Protein AF-A0A842RRW6-F1 (afdb_monomer)

Foldseek 3Di:
DVVVVVVVVVQCVQCVPPPDDPPDDDQQFGPVLLVLLQCLLVLLQVLLLQCLQVVDACSLLVVLQVVLVVQLVVCCVPCCPPVVFWPDSVLSVLSSVLSNVLSNLLRVQLCCCVPVHPDDNLQSLLVSSLRSSVSSLVSVVVSLVPTGPNSCVQQPCVDCGHNNVVCVPSVVSSSVSSSNSSNVSVVVSVVVVVD

Mean predicted aligned error: 8.74 Å

Radius of gyration: 18.04 Å; Cα contacts (8 Å, |Δi|>4): 269; chains: 1; bounding box: 47×40×51 Å

Solvent-accessible surface area (backbone atoms only — not comparable to full-atom values): 9831 Å² total; per-residue (Å²): 126,75,78,67,57,62,60,50,52,63,52,44,75,44,35,81,85,63,90,62,68,94,91,71,86,70,84,86,51,33,47,72,50,52,45,67,27,62,48,23,23,58,55,15,18,55,41,41,28,51,30,69,72,66,73,50,86,53,48,18,23,56,67,20,45,62,53,18,58,53,42,32,57,51,42,41,48,47,36,46,64,72,64,53,43,36,71,52,73,67,39,32,56,49,54,23,49,48,37,32,51,29,15,39,39,31,36,51,39,38,52,46,41,61,75,74,44,93,63,54,68,52,55,33,31,12,49,18,10,28,51,21,46,52,48,42,52,51,47,50,53,51,41,32,70,73,28,31,75,56,18,62,72,58,38,20,71,86,42,65,43,17,54,45,25,34,35,83,62,37,47,62,50,20,43,52,33,3,30,49,15,3,36,50,21,40,53,56,60,51,64,66,70,78,112

pLDDT: mean 76.73, std 21.46, range [22.95, 98.25]

Nearest PDB structures (foldseek):
  8esz-assembly1_AM  TM=5.612E-01  e=7.461E+00  Drosophila melanogaster

Sequence (195 aa):
MILLNFSIFYWDFFAGSLTQPFGVLEPYFGLAMFYVYMISLFTSFISVYLVLKTEAFGIGLLLWVPYAVIGFFVEAYFELILNNSLINIWCVFGYSIFGILTGLSTDLSFRILDKKTNLRKSLVASLTGVFQSLVYFGLIIVALGFFYKNGWSAGSFTDPGTFLGNAYFGLPWMVIHALIGGFVAYSISHAHREN

Structure (mmCIF, N/CA/C/O backbone):
data_AF-A0A842RRW6-F1
#
_entry.id   AF-A0A842RRW6-F1
#
loop_
_atom_site.group_PDB
_atom_site.id
_atom_site.type_symbol
_atom_site.label_atom_id
_atom_site.label_alt_id
_atom_site.label_comp_id
_atom_site.label_asym_id
_atom_site.label_entity_id
_atom_site.label_seq_id
_atom_site.pdbx_PDB_ins_code
_atom_site.Cartn_x
_atom_site.Cartn_y
_atom_site.Cartn_z
_atom_site.occupancy
_atom_site.B_iso_or_equiv
_atom_site.auth_seq_id
_atom_site.auth_comp_id
_atom_site.auth_asym_id
_atom_site.auth_atom_id
_atom_site.pdbx_PDB_model_num
ATOM 1 N N . MET A 1 1 ? -22.557 25.535 -9.190 1.00 24.58 1 MET A N 1
ATOM 2 C CA . MET A 1 1 ? -21.667 25.460 -10.374 1.00 24.58 1 MET A CA 1
ATOM 3 C C . MET A 1 1 ? -20.224 25.929 -10.137 1.00 24.58 1 MET A C 1
ATOM 5 O O . MET A 1 1 ? -19.431 25.809 -11.053 1.00 24.58 1 MET A O 1
ATOM 9 N N . ILE A 1 2 ? -19.829 26.389 -8.940 1.00 22.95 2 ILE A N 1
ATOM 10 C CA . ILE A 1 2 ? -18.441 26.836 -8.671 1.00 22.95 2 ILE A CA 1
ATOM 11 C C . ILE A 1 2 ? -17.529 25.691 -8.172 1.00 22.95 2 ILE A C 1
ATOM 13 O O . ILE A 1 2 ? -16.328 25.710 -8.406 1.00 22.95 2 ILE A O 1
ATOM 17 N N . LEU A 1 3 ? -18.099 24.633 -7.583 1.00 24.58 3 LEU A N 1
ATOM 18 C CA . LEU A 1 3 ? -17.356 23.475 -7.055 1.00 24.58 3 LEU A CA 1
ATOM 19 C C . LEU A 1 3 ? -16.944 22.425 -8.104 1.00 24.58 3 LEU A C 1
ATOM 21 O O . LEU A 1 3 ? -16.123 21.571 -7.803 1.00 24.58 3 LEU A O 1
ATOM 25 N N . LEU A 1 4 ? -17.486 22.489 -9.325 1.00 24.45 4 LEU A N 1
ATOM 26 C CA . LEU A 1 4 ? -17.183 21.529 -10.398 1.00 24.45 4 LEU A CA 1
ATOM 27 C C . LEU A 1 4 ? -15.989 21.955 -11.269 1.00 24.45 4 LEU A C 1
ATOM 29 O O . LEU A 1 4 ? -15.422 21.120 -11.956 1.00 24.45 4 LEU A O 1
ATOM 33 N N . ASN A 1 5 ? -15.579 23.228 -11.207 1.00 23.27 5 ASN A N 1
ATOM 34 C CA . ASN A 1 5 ? -14.431 23.734 -11.966 1.00 23.27 5 ASN A CA 1
ATOM 35 C C . ASN A 1 5 ? -13.089 23.532 -11.243 1.00 23.27 5 ASN A C 1
ATOM 37 O O . ASN A 1 5 ? -12.059 23.456 -11.900 1.00 23.27 5 ASN A O 1
ATOM 41 N N . PHE A 1 6 ? -13.066 23.405 -9.912 1.00 25.03 6 PHE A N 1
ATOM 42 C CA . PHE A 1 6 ? -11.803 23.265 -9.169 1.00 25.03 6 PHE A CA 1
ATOM 43 C C . PHE A 1 6 ? -11.191 21.860 -9.276 1.00 25.03 6 PHE A C 1
ATOM 45 O O . PHE A 1 6 ? -9.974 21.704 -9.241 1.00 25.03 6 PHE A O 1
ATOM 52 N N . SER A 1 7 ? -12.029 20.839 -9.454 1.00 26.86 7 SER A N 1
ATOM 53 C CA . SER A 1 7 ? -11.600 19.463 -9.705 1.00 26.86 7 SER A CA 1
ATOM 54 C C . SER A 1 7 ? -11.045 19.280 -11.118 1.00 26.86 7 SER A C 1
ATOM 56 O O . SER A 1 7 ? -10.138 18.478 -11.295 1.00 26.86 7 SER A O 1
ATOM 58 N N . ILE A 1 8 ? -11.520 20.044 -12.106 1.00 29.00 8 ILE A N 1
ATOM 59 C CA . ILE A 1 8 ? -11.080 19.921 -13.505 1.00 29.00 8 ILE A CA 1
ATOM 60 C C . ILE A 1 8 ? -9.658 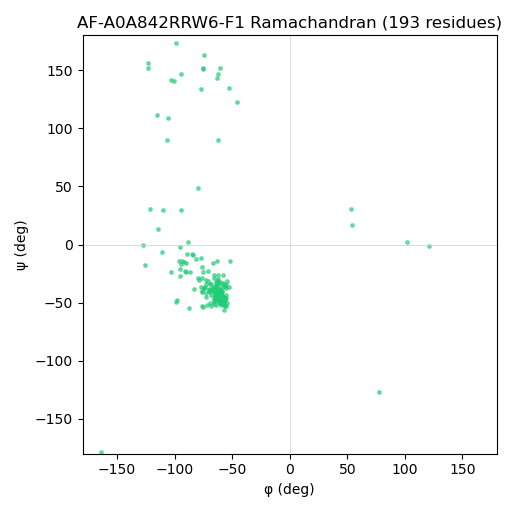20.480 -13.683 1.00 29.00 8 ILE A C 1
ATOM 62 O O . ILE A 1 8 ? -8.822 19.795 -14.255 1.00 29.00 8 ILE A O 1
ATOM 66 N N . PHE A 1 9 ? -9.312 21.616 -13.060 1.00 31.11 9 PHE A N 1
ATOM 67 C CA . PHE A 1 9 ? -7.939 22.149 -13.114 1.00 31.11 9 PHE A CA 1
ATOM 68 C C . PHE A 1 9 ? -6.892 21.273 -12.411 1.00 31.11 9 PHE A C 1
ATOM 70 O O . PHE A 1 9 ? -5.730 21.287 -12.801 1.00 31.11 9 PHE A O 1
ATOM 77 N N . TYR A 1 10 ? -7.277 20.514 -11.381 1.00 36.94 10 TYR A N 1
ATOM 78 C CA . TYR A 1 10 ? -6.354 19.652 -10.636 1.00 36.94 10 TYR A CA 1
ATOM 79 C C . TYR A 1 10 ? -5.883 18.460 -11.467 1.00 36.94 10 TYR A C 1
ATOM 81 O O . TYR A 1 10 ? -4.706 18.119 -11.449 1.00 36.94 10 TYR A O 1
ATOM 89 N N . TRP A 1 11 ? -6.800 17.854 -12.223 1.00 33.78 11 TRP A N 1
ATOM 90 C CA . TRP A 1 11 ? -6.455 16.809 -13.176 1.00 33.78 11 TRP A CA 1
ATOM 91 C C . TRP A 1 11 ? -5.827 17.423 -14.434 1.00 33.78 11 TRP A C 1
ATOM 93 O O . TRP A 1 11 ? -4.792 16.922 -14.850 1.00 33.78 11 TRP A O 1
ATOM 103 N N . ASP A 1 12 ? -6.325 18.558 -14.946 1.00 30.30 12 ASP A N 1
ATOM 104 C CA . ASP A 1 12 ? -5.782 19.242 -16.137 1.00 30.30 12 ASP A CA 1
ATOM 105 C C . ASP A 1 12 ? -4.352 19.781 -15.965 1.00 30.30 12 ASP A C 1
ATOM 107 O O . ASP A 1 12 ? -3.569 19.729 -16.913 1.00 30.30 12 ASP A O 1
ATOM 111 N N . PHE A 1 13 ? -3.959 20.239 -14.769 1.00 37.91 13 PHE A N 1
ATOM 112 C CA . PHE A 1 13 ? -2.583 20.681 -14.493 1.00 37.91 13 PHE A 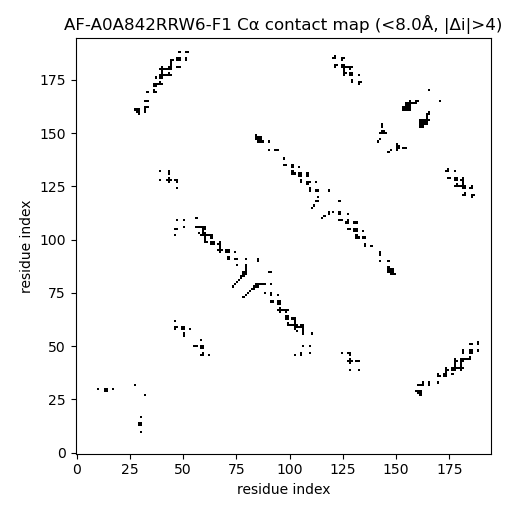CA 1
ATOM 113 C C . PHE A 1 13 ? -1.566 19.539 -14.660 1.00 37.91 13 PHE A C 1
ATOM 115 O O . PHE A 1 13 ? -0.443 19.773 -15.099 1.00 37.91 13 PHE A O 1
ATOM 122 N N . PHE A 1 14 ? -1.974 18.296 -14.374 1.00 38.75 14 PHE A N 1
ATOM 123 C CA . PHE A 1 14 ? -1.171 17.092 -14.615 1.00 38.75 14 PHE A CA 1
ATOM 124 C C . PHE A 1 14 ? -1.519 16.389 -15.948 1.00 38.75 14 PHE A C 1
ATOM 126 O O . PHE A 1 14 ? -0.746 15.542 -16.399 1.00 38.75 14 PHE A O 1
ATOM 133 N N . ALA A 1 15 ? -2.647 16.730 -16.592 1.00 37.44 15 ALA A N 1
ATOM 134 C CA . ALA A 1 15 ? -3.146 16.128 -17.837 1.00 37.44 15 ALA A CA 1
ATOM 135 C C . ALA A 1 15 ? -2.637 16.782 -19.120 1.00 37.44 15 ALA A C 1
ATOM 137 O O . ALA A 1 15 ? -3.043 16.343 -20.196 1.00 37.44 15 ALA A O 1
ATOM 138 N N . GLY A 1 16 ? -1.767 17.795 -19.037 1.00 35.84 16 GLY A N 1
ATOM 139 C CA . GLY A 1 16 ? -1.328 18.599 -20.186 1.00 35.84 16 GLY A CA 1
ATOM 140 C C . GLY A 1 16 ? -0.799 17.817 -21.403 1.00 35.84 16 GLY A C 1
ATOM 141 O O . GLY A 1 16 ? -0.710 18.393 -22.483 1.00 35.84 16 GLY A O 1
ATOM 142 N N . SER A 1 17 ? -0.502 16.517 -21.269 1.00 40.31 17 SER A N 1
ATOM 143 C CA . SER A 1 17 ? -0.145 15.608 -22.371 1.00 40.31 17 SER A CA 1
ATOM 144 C C . SER A 1 17 ? -0.960 14.298 -22.466 1.00 40.31 17 SER A C 1
ATOM 146 O O . SER A 1 17 ? -0.706 13.512 -23.376 1.00 40.31 17 SER A O 1
ATOM 148 N N . LEU A 1 18 ? -1.929 14.025 -21.576 1.00 41.09 18 LEU A N 1
ATOM 149 C CA . LEU A 1 18 ? -2.495 12.672 -21.370 1.00 41.09 18 LEU A CA 1
ATOM 150 C C . LEU A 1 18 ? -3.976 12.481 -21.749 1.00 41.09 18 LEU A C 1
ATOM 152 O O . LEU A 1 18 ? -4.548 11.429 -21.472 1.00 41.09 18 LEU A O 1
ATOM 156 N N . THR A 1 19 ? -4.596 13.412 -22.474 1.00 39.34 19 THR A N 1
ATOM 157 C CA . THR A 1 19 ? -5.840 13.134 -23.223 1.00 39.34 19 THR A CA 1
ATOM 158 C C . THR A 1 19 ? -5.550 12.408 -24.545 1.00 39.34 19 THR A C 1
ATOM 160 O O . THR A 1 19 ? -6.036 12.796 -25.607 1.00 39.34 19 THR A O 1
ATOM 163 N N . GLN A 1 20 ? -4.748 11.341 -24.503 1.00 37.66 20 GLN A N 1
ATOM 164 C CA . GLN A 1 20 ? -4.557 10.448 -25.648 1.00 37.66 20 GLN A CA 1
ATOM 165 C C . GLN A 1 20 ? -5.516 9.245 -25.581 1.00 37.66 20 GLN A C 1
ATOM 167 O O . GL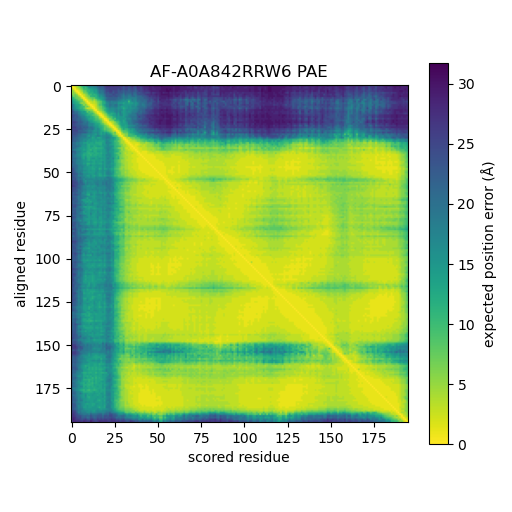N A 1 20 ? -5.876 8.794 -24.492 1.00 37.66 20 GLN A O 1
ATOM 172 N N . PRO A 1 21 ? -5.980 8.740 -26.740 1.00 30.91 21 PRO A N 1
ATOM 173 C CA . PRO A 1 21 ? -6.908 7.615 -26.809 1.00 30.91 21 PRO A CA 1
ATOM 174 C C . PRO A 1 21 ? -6.316 6.341 -26.188 1.00 30.91 21 PRO A C 1
ATOM 176 O O . PRO A 1 21 ? -5.105 6.122 -26.207 1.00 30.91 21 PRO A O 1
ATOM 179 N N . PHE A 1 22 ? -7.191 5.471 -25.669 1.00 28.94 22 PHE A N 1
ATOM 180 C CA . PHE A 1 22 ? -6.834 4.125 -25.210 1.00 28.94 22 PHE A CA 1
ATOM 181 C C . PHE A 1 22 ? -5.934 3.415 -26.241 1.00 28.94 22 PHE A C 1
ATOM 183 O O . PHE A 1 22 ? -6.346 3.239 -27.387 1.00 28.94 22 PHE A O 1
ATOM 190 N N . GLY A 1 23 ? -4.735 2.981 -25.831 1.00 32.03 23 GLY A N 1
ATOM 191 C CA . GLY A 1 23 ? -3.826 2.179 -26.668 1.00 32.03 23 GLY A CA 1
ATOM 192 C C . GLY A 1 23 ? -2.436 2.769 -26.929 1.00 32.03 23 GLY A C 1
ATOM 193 O O . GLY A 1 23 ? -1.631 2.100 -27.572 1.00 32.03 23 GLY A O 1
ATOM 194 N N . VAL A 1 24 ? -2.122 3.965 -26.419 1.00 33.81 24 VAL A N 1
ATOM 195 C CA . VAL A 1 24 ? -0.774 4.557 -26.494 1.00 33.81 24 VAL A CA 1
ATOM 196 C C . VAL A 1 24 ? -0.202 4.698 -25.079 1.00 33.81 24 VAL A C 1
ATOM 198 O O . VAL A 1 24 ? -0.711 5.477 -24.279 1.00 33.81 24 VAL A O 1
ATOM 201 N N . LEU A 1 25 ? 0.835 3.918 -24.757 1.00 41.19 25 LEU A N 1
ATOM 202 C CA . LEU A 1 25 ? 1.617 4.035 -23.519 1.00 41.19 25 LEU A CA 1
ATOM 203 C C . LEU A 1 25 ? 2.978 4.653 -23.866 1.00 41.19 25 LEU A C 1
ATOM 205 O O . LEU A 1 25 ? 3.920 3.949 -24.217 1.00 41.19 25 LEU A O 1
ATOM 209 N N . GLU A 1 26 ? 3.056 5.982 -23.821 1.00 41.25 26 GLU A N 1
ATOM 210 C CA . GLU A 1 26 ? 4.333 6.707 -23.772 1.00 41.25 26 GLU A CA 1
ATOM 211 C C . GLU A 1 26 ? 4.969 6.586 -22.368 1.00 41.25 26 GLU A C 1
ATOM 213 O O . GLU A 1 26 ? 4.280 6.166 -21.431 1.00 41.25 26 GLU A O 1
ATOM 218 N N . PRO A 1 27 ? 6.278 6.876 -22.193 1.00 44.03 27 PRO A N 1
ATOM 219 C CA . PRO A 1 27 ? 6.967 6.656 -20.920 1.00 44.03 27 PRO A CA 1
ATOM 220 C C . PRO A 1 27 ? 6.224 7.313 -19.748 1.00 44.03 27 PRO A C 1
ATOM 222 O O . PRO A 1 27 ? 5.755 8.444 -19.849 1.00 44.03 27 PRO A O 1
ATOM 225 N N . TYR A 1 28 ? 6.082 6.567 -18.649 1.00 48.00 28 TYR A N 1
ATOM 226 C CA . TYR A 1 28 ? 5.229 6.916 -17.515 1.00 48.00 28 TYR A CA 1
ATOM 227 C C . TYR A 1 28 ? 5.664 8.220 -16.818 1.00 48.00 28 TYR A C 1
ATOM 229 O O . TYR A 1 28 ? 6.434 8.201 -15.858 1.00 48.00 28 TYR A O 1
ATOM 237 N N . PHE A 1 29 ? 5.127 9.352 -17.267 1.00 44.97 29 PHE A N 1
ATOM 238 C CA . PHE A 1 29 ? 5.310 10.669 -16.659 1.00 44.97 29 PHE A CA 1
ATOM 239 C C . PHE A 1 29 ? 3.945 11.290 -16.307 1.00 44.97 29 PHE A C 1
ATOM 241 O O . PHE A 1 29 ? 2.928 11.001 -16.938 1.00 44.97 29 PHE A O 1
ATOM 248 N N . GLY A 1 30 ? 3.893 12.150 -15.288 1.00 48.81 30 GLY A N 1
ATOM 249 C CA . GLY A 1 30 ? 2.712 12.962 -14.964 1.00 48.81 30 GLY A CA 1
ATOM 250 C C . GLY A 1 30 ? 1.582 12.207 -14.243 1.00 48.81 30 GLY A C 1
ATOM 251 O O . GLY A 1 30 ? 1.799 11.603 -13.191 1.00 48.81 30 GLY A O 1
ATOM 252 N N . LEU A 1 31 ? 0.351 12.269 -14.778 1.00 45.47 31 LEU A N 1
ATOM 253 C CA . LEU A 1 31 ? -0.888 11.793 -14.122 1.00 45.47 31 LEU A CA 1
ATOM 254 C C . LEU A 1 31 ? -0.847 10.351 -13.609 1.00 45.47 31 LEU A C 1
ATOM 256 O O . LEU A 1 31 ? -1.430 10.064 -12.562 1.00 45.47 31 LEU A O 1
ATOM 260 N N . ALA A 1 32 ? -0.187 9.442 -14.329 1.00 51.12 32 ALA A N 1
ATOM 261 C CA . ALA A 1 32 ? -0.121 8.034 -13.938 1.00 51.12 32 ALA A CA 1
ATOM 262 C C . ALA A 1 32 ? 0.619 7.852 -12.601 1.00 51.12 32 ALA A C 1
ATOM 264 O O . ALA A 1 32 ? 0.199 7.063 -11.758 1.00 51.12 32 ALA A O 1
ATOM 265 N N . MET A 1 33 ? 1.669 8.647 -12.367 1.00 56.03 33 MET A N 1
ATOM 266 C CA . MET A 1 33 ? 2.413 8.649 -11.104 1.00 56.03 33 MET A CA 1
ATOM 267 C C . MET A 1 33 ? 1.611 9.312 -9.988 1.00 56.03 33 MET A C 1
ATOM 269 O O . MET A 1 33 ? 1.655 8.875 -8.840 1.00 56.03 33 MET A O 1
ATOM 273 N N . PHE A 1 34 ? 0.822 10.332 -10.329 1.00 61.16 34 PHE A N 1
ATOM 274 C CA . PHE A 1 34 ? -0.049 11.012 -9.379 1.00 61.16 34 PHE A CA 1
ATOM 275 C C . PHE A 1 34 ? -1.210 10.119 -8.890 1.00 61.16 34 PHE A C 1
ATOM 277 O O . PHE A 1 34 ? -1.582 10.154 -7.714 1.00 61.16 34 PHE A O 1
ATOM 284 N N . TYR A 1 35 ? -1.734 9.245 -9.755 1.00 64.69 35 TYR A N 1
ATOM 285 C CA . TYR A 1 35 ? -2.788 8.280 -9.416 1.00 64.69 35 TYR A CA 1
ATOM 286 C C . TYR A 1 35 ? -2.413 7.363 -8.241 1.00 64.69 35 TYR A C 1
ATOM 288 O O . TYR A 1 35 ? -3.255 7.079 -7.387 1.00 64.69 35 TYR A O 1
ATOM 296 N N . VAL A 1 36 ? -1.138 6.974 -8.140 1.00 64.75 36 VAL A N 1
ATOM 297 C CA . VAL A 1 36 ? -0.610 6.144 -7.042 1.00 64.75 36 VAL A CA 1
ATOM 298 C C . VAL A 1 36 ? -0.824 6.799 -5.672 1.00 64.75 36 VAL A C 1
ATOM 300 O O . VAL A 1 36 ? -1.107 6.115 -4.690 1.00 64.75 36 VAL A O 1
ATOM 303 N N . TYR A 1 37 ? -0.767 8.129 -5.602 1.00 70.44 37 TYR A N 1
ATOM 304 C CA . TYR A 1 37 ? -1.031 8.875 -4.373 1.00 70.44 37 TYR A CA 1
ATOM 305 C C . TYR A 1 37 ? -2.532 8.968 -4.068 1.00 70.44 37 TYR A C 1
ATOM 307 O O . TYR A 1 37 ? -2.941 8.881 -2.908 1.00 70.44 37 TYR A O 1
ATOM 315 N N . MET A 1 38 ? -3.370 9.096 -5.099 1.00 72.06 38 MET A N 1
ATOM 316 C CA . MET A 1 38 ? -4.820 9.291 -4.959 1.00 72.06 38 MET A CA 1
ATOM 317 C C . MET A 1 38 ? -5.590 8.001 -4.662 1.00 72.06 38 MET A C 1
ATOM 319 O O . MET A 1 38 ? -6.620 8.041 -3.985 1.00 72.06 38 MET A O 1
ATOM 323 N N . ILE A 1 39 ? -5.094 6.843 -5.110 1.00 79.75 39 ILE A N 1
ATOM 324 C CA . ILE A 1 39 ? -5.757 5.552 -4.865 1.00 79.75 39 ILE A CA 1
ATOM 325 C C . ILE A 1 39 ? -5.750 5.154 -3.376 1.00 79.75 39 ILE A C 1
ATOM 327 O O . ILE A 1 39 ? -6.548 4.317 -2.954 1.00 79.75 39 ILE A O 1
ATOM 331 N N . SER A 1 40 ? -4.901 5.797 -2.565 1.00 84.31 40 SER A N 1
ATOM 332 C CA . SER A 1 40 ? -4.755 5.556 -1.123 1.00 84.31 40 SER A CA 1
ATOM 333 C C . SER A 1 40 ? -6.056 5.670 -0.328 1.00 84.31 40 SER A C 1
ATOM 335 O O . SER A 1 40 ? -6.232 4.932 0.641 1.00 84.31 40 SER A O 1
ATOM 337 N N . LEU A 1 41 ? -6.998 6.526 -0.747 1.00 88.56 41 LEU A N 1
ATOM 338 C CA . LEU A 1 41 ? -8.325 6.601 -0.128 1.00 88.56 41 LEU A CA 1
ATOM 339 C C . LEU A 1 41 ? -9.057 5.264 -0.245 1.00 88.56 41 LEU A C 1
ATOM 341 O O . LEU A 1 41 ? -9.556 4.740 0.750 1.00 88.56 41 LEU A O 1
ATOM 345 N N . PHE A 1 42 ? -9.107 4.710 -1.456 1.00 87.56 42 PHE A N 1
ATOM 346 C CA . PHE A 1 42 ? -9.852 3.491 -1.753 1.00 87.56 42 PHE A CA 1
ATOM 347 C C . PHE A 1 42 ? -9.171 2.260 -1.167 1.00 87.56 42 PHE A C 1
ATOM 349 O O . PHE A 1 42 ? -9.836 1.432 -0.543 1.00 87.56 42 PHE A O 1
ATOM 356 N N . THR A 1 43 ? -7.850 2.148 -1.321 1.00 86.94 43 THR A N 1
ATOM 357 C CA . THR A 1 43 ? -7.101 0.999 -0.796 1.00 86.94 43 THR A CA 1
ATOM 358 C C . THR A 1 43 ? -7.149 0.957 0.727 1.00 86.94 43 THR A C 1
ATOM 360 O O . THR A 1 43 ? -7.423 -0.109 1.285 1.00 86.94 43 THR A O 1
ATOM 363 N N . SER A 1 44 ? -6.988 2.104 1.396 1.00 92.75 44 SER A N 1
ATOM 364 C CA . SER A 1 44 ? -7.119 2.206 2.854 1.00 92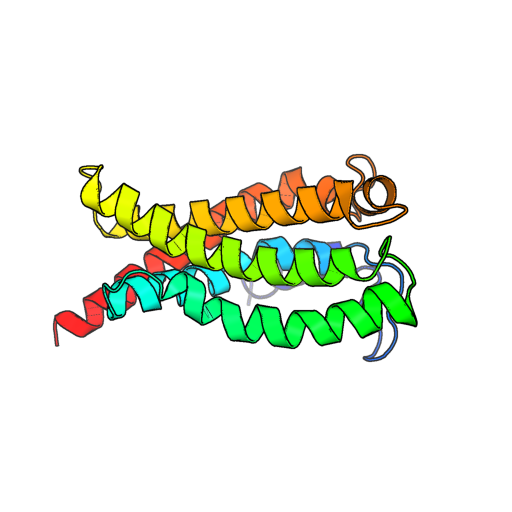.75 44 SER A CA 1
ATOM 365 C C . SER A 1 44 ? -8.546 1.911 3.302 1.00 92.75 44 SER A C 1
ATOM 367 O O . SER A 1 44 ? -8.738 1.137 4.235 1.00 92.75 44 SER A O 1
ATOM 369 N N . PHE A 1 45 ? -9.555 2.470 2.624 1.00 95.00 45 PHE A N 1
ATOM 370 C CA . PHE A 1 45 ? -10.957 2.207 2.945 1.00 95.00 45 PHE A CA 1
ATOM 371 C C . PHE A 1 45 ? -11.284 0.712 2.891 1.00 95.00 45 PHE A C 1
ATOM 373 O O . PHE A 1 45 ? -11.729 0.158 3.892 1.00 95.00 45 PHE A O 1
ATOM 380 N N . ILE A 1 46 ? -11.034 0.044 1.760 1.00 94.00 46 ILE A N 1
ATOM 381 C CA . ILE A 1 46 ? -11.407 -1.366 1.567 1.00 94.00 46 ILE A CA 1
ATOM 382 C C . ILE A 1 46 ? -10.645 -2.263 2.547 1.00 94.00 46 ILE A C 1
ATOM 384 O O . ILE A 1 46 ? -11.250 -3.108 3.209 1.00 94.00 46 ILE A O 1
ATOM 388 N N . SER A 1 47 ? -9.330 -2.064 2.673 1.00 93.75 47 SER A N 1
ATOM 389 C CA . SER A 1 47 ? -8.484 -2.920 3.515 1.00 93.75 47 SER A CA 1
ATOM 390 C C . SER A 1 47 ? -8.860 -2.781 4.992 1.00 93.75 47 SER A C 1
ATOM 392 O O . SER A 1 47 ? -9.109 -3.781 5.666 1.00 93.75 47 SER A O 1
ATOM 394 N N . VAL A 1 48 ? -8.979 -1.545 5.489 1.00 96.50 48 VAL A N 1
ATOM 395 C CA . VAL A 1 48 ? -9.346 -1.280 6.887 1.00 96.50 48 VAL A CA 1
ATOM 396 C C . VAL A 1 48 ? -10.788 -1.700 7.168 1.00 96.50 48 VAL A C 1
ATOM 398 O O . VAL A 1 48 ? -11.053 -2.278 8.219 1.00 96.50 48 VAL A O 1
ATOM 401 N N . TYR A 1 49 ? -11.720 -1.472 6.237 1.00 96.38 49 TYR A N 1
ATOM 402 C CA . TYR A 1 49 ? -13.116 -1.890 6.389 1.00 96.38 49 TYR A CA 1
ATOM 403 C C . TYR A 1 49 ? -13.235 -3.401 6.569 1.00 96.38 49 TYR A C 1
ATOM 405 O O . TYR A 1 49 ? -13.915 -3.855 7.487 1.00 96.38 49 TYR A O 1
ATOM 413 N N . LEU A 1 50 ? -12.549 -4.189 5.737 1.00 94.31 50 LEU A N 1
ATOM 414 C CA . LEU A 1 50 ? -12.593 -5.646 5.841 1.00 94.31 50 LEU A CA 1
ATOM 415 C C . LEU A 1 50 ? -11.979 -6.143 7.151 1.00 94.31 50 LEU A C 1
ATOM 417 O O . LEU A 1 50 ? -12.563 -7.016 7.795 1.00 94.31 50 LEU A O 1
ATOM 421 N N . VAL A 1 51 ? -10.863 -5.555 7.590 1.00 95.06 51 VAL A N 1
ATOM 422 C CA . VAL A 1 51 ? -10.257 -5.869 8.894 1.00 95.06 51 VAL A CA 1
ATOM 423 C C . VAL A 1 51 ? -11.216 -5.537 10.043 1.00 95.06 51 VAL A C 1
ATOM 425 O O . VAL A 1 51 ? -11.415 -6.363 10.928 1.00 95.06 51 VAL A O 1
ATOM 428 N N . LEU A 1 52 ? -11.878 -4.377 10.015 1.00 94.56 52 LEU A N 1
ATOM 429 C CA . LEU A 1 52 ? -12.871 -3.984 11.025 1.00 94.56 52 LEU A CA 1
ATOM 430 C C . LEU A 1 52 ? -14.123 -4.867 11.017 1.00 94.56 52 LEU A C 1
ATOM 432 O O . LEU A 1 52 ? -14.715 -5.125 12.066 1.00 94.56 52 LEU A O 1
ATOM 436 N N . LYS A 1 53 ? -14.561 -5.305 9.834 1.00 94.25 53 LYS A N 1
ATOM 437 C CA . LYS A 1 53 ? -15.780 -6.101 9.676 1.00 94.25 53 LYS A CA 1
ATOM 438 C C . LYS A 1 53 ? -15.591 -7.542 10.137 1.00 94.25 53 LYS A C 1
ATOM 440 O O . LYS 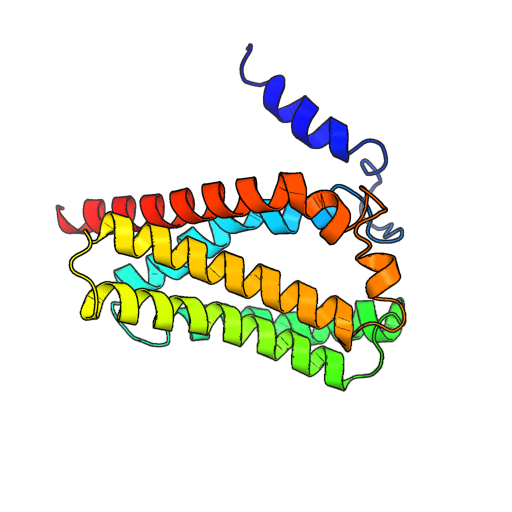A 1 53 ? -16.525 -8.124 10.679 1.00 94.25 53 LYS A O 1
ATOM 445 N N . THR A 1 54 ? -14.414 -8.105 9.888 1.00 91.94 54 THR A N 1
ATOM 446 C CA . THR A 1 54 ? -14.094 -9.508 10.189 1.00 91.94 54 THR A CA 1
ATOM 447 C C . THR A 1 54 ? -13.396 -9.689 11.532 1.00 91.94 54 THR A C 1
ATOM 449 O O . THR A 1 54 ? -13.483 -10.768 12.108 1.00 91.94 54 THR A O 1
ATOM 452 N N . GLU A 1 55 ? -12.681 -8.665 12.009 1.00 88.19 55 GLU A N 1
ATOM 453 C CA . GLU A 1 55 ? -11.825 -8.691 13.206 1.00 88.19 55 GLU A CA 1
ATOM 454 C C . GLU A 1 55 ? -10.767 -9.820 13.196 1.00 88.19 55 GLU A C 1
ATOM 456 O O . GLU A 1 55 ? -10.158 -10.139 14.221 1.00 88.19 55 GLU A O 1
ATOM 461 N N . ALA A 1 56 ? -10.508 -10.410 12.025 1.00 90.44 56 ALA A N 1
ATOM 462 C CA . ALA A 1 56 ? -9.588 -11.521 11.836 1.00 90.44 56 ALA A CA 1
ATOM 463 C C . ALA A 1 56 ? -8.240 -11.035 11.290 1.00 90.44 56 ALA A C 1
ATOM 465 O O . ALA A 1 56 ? -8.166 -10.164 10.425 1.00 90.44 56 ALA A O 1
ATOM 466 N N . PHE A 1 57 ? -7.153 -11.629 11.785 1.00 94.56 57 PHE A N 1
ATOM 467 C CA . PHE A 1 57 ? -5.809 -11.348 11.287 1.00 94.56 57 PHE A CA 1
ATOM 468 C C . PHE A 1 57 ? -5.561 -12.071 9.957 1.00 94.56 57 PHE A C 1
ATOM 470 O O . PHE A 1 57 ? -5.806 -13.272 9.861 1.00 94.56 57 PHE A O 1
ATOM 477 N N . GLY A 1 58 ? -5.010 -11.357 8.975 1.00 93.00 58 GLY A N 1
ATOM 478 C CA . GLY A 1 58 ? -4.648 -11.891 7.657 1.00 93.00 58 GLY A CA 1
ATOM 479 C C . GLY A 1 58 ? -5.644 -11.533 6.556 1.00 93.00 58 GLY A C 1
ATOM 480 O O . GLY A 1 58 ? -5.470 -11.952 5.416 1.00 93.00 58 GLY A O 1
ATOM 481 N N . ILE A 1 59 ? -6.683 -10.759 6.871 1.00 93.88 59 ILE A N 1
ATOM 482 C CA . ILE A 1 59 ? -7.684 -10.319 5.895 1.00 93.88 59 ILE A CA 1
ATOM 483 C C . ILE A 1 59 ? -7.111 -9.235 4.987 1.00 93.88 59 ILE A C 1
ATOM 485 O O . ILE A 1 59 ? -7.362 -9.262 3.782 1.00 93.88 59 ILE A O 1
ATOM 489 N N . GLY A 1 60 ? -6.288 -8.337 5.538 1.00 89.06 60 GLY A N 1
ATOM 490 C CA . GLY A 1 60 ? -5.516 -7.390 4.739 1.00 89.06 60 GLY A CA 1
ATOM 491 C C . GLY A 1 60 ? -4.607 -8.122 3.753 1.00 89.06 60 GLY A C 1
ATOM 492 O O . GLY A 1 60 ? -4.622 -7.822 2.565 1.00 89.06 60 GLY A O 1
ATOM 493 N N . LEU A 1 61 ? -3.875 -9.138 4.212 1.00 92.75 61 LEU A N 1
ATOM 494 C CA . LEU A 1 61 ? -3.058 -9.999 3.353 1.00 92.75 61 LEU A CA 1
ATOM 495 C C . LEU A 1 61 ? -3.890 -10.671 2.250 1.00 92.75 61 LEU A C 1
ATOM 497 O O . LEU A 1 61 ? -3.541 -10.568 1.076 1.00 92.75 61 LEU A O 1
ATOM 501 N N . LEU A 1 62 ? -4.990 -11.339 2.612 1.00 93.88 62 LEU A N 1
ATOM 502 C CA . LEU A 1 62 ? -5.833 -12.085 1.670 1.00 93.88 62 LEU A CA 1
ATOM 503 C C . LEU A 1 62 ? -6.435 -11.196 0.580 1.00 93.88 62 LEU A C 1
ATOM 505 O O . LEU A 1 62 ? -6.486 -11.614 -0.575 1.00 93.88 62 LEU A O 1
ATOM 509 N N . LEU A 1 63 ? -6.838 -9.968 0.921 1.00 90.12 63 LEU A N 1
ATOM 510 C CA . LEU A 1 63 ? -7.347 -8.990 -0.044 1.00 90.12 63 LEU A CA 1
ATOM 511 C C . LEU A 1 63 ? -6.345 -8.719 -1.176 1.00 90.12 63 LEU A C 1
ATOM 513 O O . LEU A 1 63 ? -6.742 -8.517 -2.322 1.00 90.12 63 LEU A O 1
ATOM 517 N N . TRP A 1 64 ? -5.052 -8.723 -0.860 1.00 86.19 64 TRP A N 1
ATOM 518 C CA . TRP A 1 64 ? -3.990 -8.401 -1.808 1.00 86.19 64 TRP A CA 1
ATOM 519 C C . TRP A 1 64 ? -3.469 -9.612 -2.589 1.00 86.19 64 TRP A C 1
ATOM 521 O O . TRP A 1 64 ? -2.733 -9.432 -3.558 1.00 86.19 64 TRP A O 1
ATOM 531 N N . VAL A 1 65 ? -3.872 -10.841 -2.244 1.00 87.62 65 VAL A N 1
ATOM 532 C CA . VAL A 1 65 ? -3.457 -12.048 -2.981 1.00 87.62 65 VAL A CA 1
ATOM 533 C C . VAL A 1 65 ? -3.940 -12.030 -4.440 1.00 87.62 65 VAL A C 1
ATOM 535 O O . VAL A 1 65 ? -3.102 -12.222 -5.322 1.00 87.62 65 VAL A O 1
ATOM 538 N N . PRO A 1 66 ? -5.223 -11.748 -4.759 1.00 81.25 66 PRO A N 1
ATOM 539 C CA . PRO A 1 66 ? -5.661 -11.639 -6.152 1.00 81.25 66 PRO A CA 1
ATOM 540 C C . PRO A 1 66 ? -4.895 -10.566 -6.930 1.00 81.25 66 PRO A C 1
ATOM 542 O O . PRO A 1 66 ? -4.510 -10.797 -8.074 1.00 81.25 66 PRO A O 1
ATOM 545 N N . TYR A 1 67 ? -4.616 -9.424 -6.290 1.00 73.38 67 TYR A N 1
ATOM 546 C CA . TYR A 1 67 ? -3.807 -8.359 -6.881 1.00 73.38 67 TYR A CA 1
ATOM 547 C C . TYR A 1 67 ? -2.382 -8.839 -7.184 1.00 73.38 67 TYR A C 1
ATOM 549 O O . TYR A 1 67 ? -1.883 -8.598 -8.276 1.00 73.38 67 TYR A O 1
ATOM 557 N N . ALA A 1 68 ? -1.745 -9.575 -6.269 1.00 77.62 68 ALA A N 1
ATOM 558 C CA . ALA A 1 68 ? -0.405 -10.124 -6.469 1.00 77.62 68 ALA A CA 1
ATOM 559 C C . ALA A 1 68 ? -0.343 -11.145 -7.619 1.00 77.62 68 ALA A C 1
ATOM 561 O O . ALA A 1 68 ? 0.630 -11.155 -8.376 1.00 77.62 68 ALA A O 1
ATOM 562 N N . VAL A 1 69 ? -1.379 -11.982 -7.761 1.00 79.56 69 VAL A N 1
ATOM 563 C CA . VAL A 1 69 ? -1.482 -12.987 -8.832 1.00 79.56 69 VAL A CA 1
ATOM 564 C C . VAL A 1 69 ? -1.696 -12.321 -10.187 1.00 79.56 69 VAL A C 1
ATOM 566 O O . VAL A 1 69 ? -0.969 -12.618 -11.128 1.00 79.56 69 VAL A O 1
ATOM 569 N N . ILE A 1 70 ? -2.666 -11.409 -10.297 1.00 74.50 70 ILE A N 1
ATOM 570 C CA . ILE A 1 70 ? -2.933 -10.692 -11.554 1.00 74.50 70 ILE A CA 1
ATOM 571 C C . ILE A 1 70 ? -1.737 -9.806 -11.913 1.00 74.50 70 ILE A C 1
ATOM 573 O O . ILE A 1 70 ? -1.272 -9.827 -13.052 1.00 74.50 70 ILE A O 1
ATOM 577 N N . GLY A 1 71 ? -1.200 -9.092 -10.923 1.00 71.00 71 GLY A N 1
ATOM 578 C CA . GLY A 1 71 ? -0.025 -8.241 -11.056 1.00 71.00 71 GLY A CA 1
ATOM 579 C C . GLY A 1 71 ? 1.182 -8.995 -11.603 1.00 71.00 71 GLY A C 1
ATOM 580 O O . GLY A 1 71 ? 1.867 -8.459 -12.460 1.00 71.00 71 GLY A O 1
ATOM 581 N N . PHE A 1 72 ? 1.392 -10.262 -11.226 1.00 80.00 72 PHE A N 1
ATOM 582 C CA . PHE A 1 72 ? 2.480 -11.071 -11.786 1.00 80.00 72 PHE A CA 1
ATOM 583 C C . PHE A 1 72 ? 2.441 -11.119 -13.321 1.00 80.00 72 PHE A C 1
ATOM 585 O O . PHE A 1 72 ? 3.444 -10.862 -13.983 1.00 80.00 72 PHE A O 1
ATOM 592 N N . PHE A 1 73 ? 1.280 -11.440 -13.897 1.00 75.81 73 PHE A N 1
ATOM 593 C CA . PHE A 1 73 ? 1.139 -11.564 -15.349 1.00 75.81 73 PHE A CA 1
ATOM 594 C C . PHE A 1 73 ? 1.230 -10.208 -16.049 1.00 75.81 73 PHE A C 1
ATOM 596 O O . PHE A 1 73 ? 1.849 -10.110 -17.108 1.00 75.81 73 PHE A O 1
ATOM 603 N N . VAL A 1 74 ? 0.641 -9.170 -15.449 1.00 70.75 74 VAL A N 1
ATOM 604 C CA . VAL A 1 74 ? 0.673 -7.802 -15.984 1.00 70.75 74 VAL A CA 1
ATOM 605 C C . VAL A 1 74 ? 2.106 -7.269 -16.000 1.00 70.75 74 VAL A C 1
ATOM 607 O O . VAL A 1 74 ? 2.585 -6.867 -17.056 1.00 70.75 74 VAL A O 1
ATOM 610 N N . GLU A 1 75 ? 2.821 -7.342 -14.878 1.00 72.44 75 GLU A N 1
ATOM 611 C CA . GLU A 1 75 ? 4.204 -6.862 -14.749 1.00 72.44 75 GLU A CA 1
ATOM 612 C C . GLU A 1 75 ? 5.173 -7.674 -15.623 1.00 72.44 75 GLU A C 1
ATOM 614 O O . GLU A 1 75 ? 6.051 -7.112 -16.278 1.00 72.44 75 GLU A O 1
ATOM 619 N N . A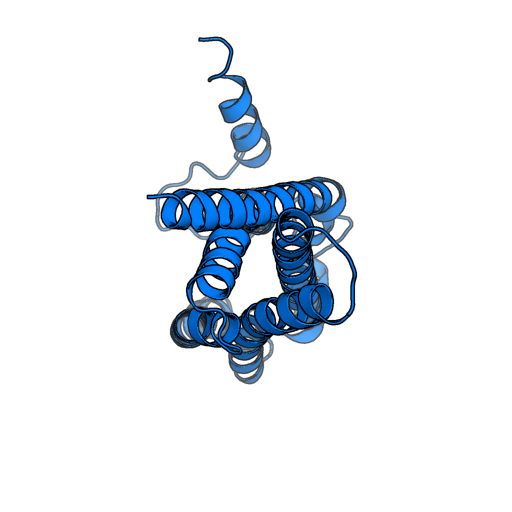LA A 1 76 ? 4.996 -8.998 -15.716 1.00 72.81 76 ALA A N 1
ATOM 620 C CA . ALA A 1 76 ? 5.796 -9.820 -16.625 1.00 72.81 76 ALA A CA 1
ATOM 621 C C . ALA A 1 76 ? 5.586 -9.425 -18.093 1.00 72.81 76 ALA A C 1
ATOM 623 O O . ALA A 1 76 ? 6.546 -9.336 -18.858 1.00 72.81 76 ALA A O 1
ATOM 624 N N . TYR A 1 77 ? 4.344 -9.186 -18.510 1.00 69.88 77 TYR A N 1
ATOM 625 C CA . TYR A 1 77 ? 4.067 -8.833 -19.897 1.00 69.88 77 TYR A CA 1
ATOM 626 C C . TYR A 1 77 ? 4.529 -7.411 -20.231 1.00 69.88 77 TYR A C 1
ATOM 628 O O . TYR A 1 77 ? 5.280 -7.220 -21.185 1.00 69.88 77 TYR A O 1
ATOM 636 N N . PHE A 1 78 ? 4.120 -6.417 -19.443 1.00 65.81 78 PHE A N 1
ATOM 637 C CA . PHE A 1 78 ? 4.409 -5.015 -19.740 1.00 65.81 78 PHE A CA 1
ATOM 638 C C . PHE A 1 78 ? 5.851 -4.637 -19.412 1.00 65.81 78 PHE A C 1
ATOM 640 O O . PHE A 1 78 ? 6.565 -4.130 -20.274 1.00 65.81 78 PHE A O 1
ATOM 647 N N . GLU A 1 79 ? 6.311 -4.905 -18.193 1.00 69.56 79 GLU A N 1
ATOM 648 C CA . GLU A 1 79 ? 7.571 -4.344 -17.701 1.00 69.56 79 GLU A CA 1
ATOM 649 C C . GLU A 1 79 ? 8.788 -5.233 -17.976 1.00 69.56 79 GLU A C 1
ATOM 651 O O . GLU A 1 79 ? 9.912 -4.729 -18.049 1.00 69.56 79 GLU A O 1
ATOM 656 N N . LEU A 1 80 ? 8.598 -6.541 -18.182 1.00 74.94 80 LEU A N 1
ATOM 657 C CA . LEU A 1 80 ? 9.688 -7.447 -18.560 1.00 74.94 80 LEU A CA 1
ATOM 658 C C . LEU A 1 80 ? 9.744 -7.722 -20.071 1.00 74.94 80 LEU A C 1
ATOM 660 O O . LEU A 1 80 ? 10.828 -7.641 -20.644 1.00 74.94 80 LEU A O 1
ATOM 664 N N . ILE A 1 81 ? 8.619 -8.054 -20.715 1.00 78.44 81 ILE A N 1
ATOM 665 C CA . ILE A 1 81 ? 8.603 -8.465 -22.133 1.00 78.44 81 ILE A CA 1
ATOM 666 C C . ILE A 1 81 ? 8.480 -7.263 -23.076 1.00 78.44 81 ILE A C 1
ATOM 668 O O . ILE A 1 81 ? 9.305 -7.120 -23.975 1.00 78.44 81 ILE A O 1
ATOM 672 N N . LEU A 1 82 ? 7.462 -6.416 -22.892 1.00 73.50 82 LEU A N 1
ATOM 673 C CA . LEU A 1 82 ? 7.143 -5.338 -23.834 1.00 73.50 82 LEU A CA 1
ATOM 674 C C . LEU A 1 82 ? 8.124 -4.163 -23.722 1.00 73.50 82 LEU A C 1
ATOM 676 O O . LEU A 1 82 ? 8.731 -3.773 -24.716 1.00 73.50 82 LEU A O 1
ATOM 680 N N . ASN A 1 83 ? 8.298 -3.621 -22.515 1.00 69.69 83 ASN A N 1
ATOM 681 C CA . ASN A 1 83 ? 9.112 -2.424 -22.271 1.00 69.69 83 ASN A CA 1
ATOM 682 C C . ASN A 1 83 ? 10.557 -2.745 -21.861 1.00 69.69 83 ASN A C 1
ATOM 684 O O . ASN A 1 83 ? 11.431 -1.882 -21.936 1.00 69.69 83 ASN A O 1
ATOM 688 N N . ASN A 1 84 ? 10.829 -3.985 -21.436 1.00 80.94 84 ASN A N 1
ATOM 689 C CA . ASN A 1 84 ? 12.147 -4.438 -20.975 1.00 80.94 84 ASN A CA 1
ATOM 690 C C . ASN A 1 84 ? 12.760 -3.552 -19.860 1.00 80.94 84 ASN A C 1
ATOM 692 O O . ASN A 1 84 ? 13.988 -3.433 -19.741 1.00 80.94 84 ASN A O 1
ATOM 696 N N . SER A 1 85 ? 11.904 -2.943 -19.037 1.00 75.19 85 SER A N 1
ATOM 697 C CA . SER A 1 85 ? 12.241 -2.015 -17.954 1.00 75.19 85 SER A CA 1
ATOM 698 C C . SER A 1 85 ? 12.853 -2.723 -16.739 1.00 75.19 85 SER A C 1
ATOM 700 O O . SER A 1 85 ? 13.760 -2.186 -16.090 1.00 75.19 85 SER A O 1
ATOM 702 N N . LEU A 1 86 ? 12.370 -3.933 -16.429 1.00 75.75 86 LEU A N 1
ATOM 703 C CA . LEU A 1 86 ? 12.832 -4.733 -15.290 1.00 75.75 86 LEU A CA 1
ATOM 704 C C . LEU A 1 86 ? 14.194 -5.374 -15.554 1.00 75.75 86 LEU A C 1
ATOM 706 O O . LEU A 1 86 ? 14.554 -5.699 -16.688 1.00 75.75 86 LEU A O 1
ATOM 710 N N . ILE A 1 87 ? 14.955 -5.597 -14.482 1.00 89.06 87 ILE A N 1
ATOM 711 C CA . ILE A 1 87 ? 16.267 -6.252 -14.552 1.00 89.06 87 ILE A CA 1
ATOM 712 C C . ILE A 1 87 ? 16.117 -7.715 -14.989 1.00 89.06 87 ILE A C 1
ATOM 714 O O . ILE A 1 87 ? 16.854 -8.163 -15.866 1.00 89.06 87 ILE A O 1
ATOM 718 N N . ASN A 1 88 ? 15.187 -8.464 -14.384 1.00 93.06 88 ASN A N 1
ATOM 719 C CA . ASN A 1 88 ? 14.890 -9.861 -14.718 1.00 93.06 88 ASN A CA 1
ATOM 720 C C . ASN A 1 88 ? 13.533 -10.314 -14.126 1.00 93.06 88 ASN A C 1
ATOM 722 O O . ASN A 1 88 ? 12.846 -9.547 -13.455 1.00 93.06 88 ASN A O 1
ATOM 726 N N . ILE A 1 89 ? 13.158 -11.581 -14.340 1.00 92.88 89 ILE A N 1
ATOM 727 C CA . ILE A 1 89 ? 11.886 -12.163 -13.870 1.00 92.88 89 ILE A CA 1
ATOM 728 C C . ILE A 1 89 ? 11.721 -12.179 -12.339 1.00 92.88 89 ILE A C 1
ATOM 730 O O . ILE A 1 89 ? 10.596 -12.120 -11.848 1.00 92.88 89 ILE A O 1
ATOM 734 N N . TRP A 1 90 ? 12.805 -12.206 -11.555 1.00 94.81 90 TRP A N 1
ATOM 735 C CA . TRP A 1 90 ? 12.714 -12.170 -10.089 1.00 94.81 90 TRP A CA 1
ATOM 736 C C . TRP A 1 90 ? 12.147 -10.847 -9.576 1.00 94.81 90 TRP A C 1
ATOM 738 O O . TRP A 1 90 ? 11.501 -10.822 -8.531 1.00 94.81 90 TRP A O 1
ATOM 748 N N . CYS A 1 91 ? 12.309 -9.765 -10.338 1.00 84.00 91 CYS A N 1
ATOM 749 C CA . CYS A 1 91 ? 11.686 -8.478 -10.048 1.00 84.00 91 CYS A CA 1
ATOM 750 C C . CYS A 1 91 ? 10.152 -8.553 -10.101 1.00 84.00 91 CYS A C 1
ATOM 752 O O . CYS A 1 91 ? 9.485 -7.932 -9.279 1.00 84.00 91 CYS A O 1
ATOM 754 N N . VAL A 1 92 ? 9.591 -9.368 -11.003 1.00 82.44 92 VAL A N 1
ATOM 755 C CA . VAL A 1 92 ? 8.140 -9.607 -11.094 1.00 82.44 92 VAL A CA 1
ATOM 756 C C . VAL A 1 92 ? 7.638 -10.321 -9.836 1.00 82.44 92 VAL A C 1
ATOM 758 O O . VAL A 1 92 ? 6.660 -9.895 -9.225 1.00 82.44 92 VAL A O 1
ATOM 761 N N . PHE A 1 93 ? 8.348 -11.361 -9.384 1.00 89.44 93 PHE A N 1
ATOM 762 C CA . PHE A 1 93 ? 8.034 -12.024 -8.112 1.00 89.44 93 PHE A CA 1
ATOM 763 C C . PHE A 1 93 ? 8.130 -11.059 -6.924 1.00 89.44 93 PHE A C 1
ATOM 765 O O . PHE A 1 93 ? 7.272 -11.082 -6.040 1.00 89.44 93 PHE A O 1
ATOM 772 N N . GLY A 1 94 ? 9.142 -10.188 -6.914 1.00 85.06 94 GLY A N 1
ATOM 773 C CA . GLY A 1 94 ? 9.285 -9.130 -5.917 1.00 85.06 94 GLY A CA 1
ATOM 774 C C . GLY A 1 94 ? 8.070 -8.199 -5.874 1.00 85.06 94 GLY A C 1
ATOM 775 O O . GLY A 1 94 ? 7.539 -7.938 -4.796 1.00 85.06 94 GLY A O 1
ATOM 776 N N . TYR A 1 95 ? 7.573 -7.771 -7.036 1.00 77.38 95 TYR A N 1
ATOM 777 C CA . TYR A 1 95 ? 6.365 -6.951 -7.154 1.00 77.38 95 TYR A CA 1
ATOM 778 C C . TYR A 1 95 ? 5.115 -7.636 -6.593 1.00 77.38 95 TYR A C 1
ATOM 780 O O . TYR A 1 95 ? 4.363 -7.031 -5.825 1.00 77.38 95 TYR A O 1
ATOM 788 N N . SER A 1 96 ? 4.918 -8.919 -6.903 1.00 84.50 96 SER A N 1
ATOM 789 C CA . SER A 1 96 ? 3.819 -9.701 -6.327 1.00 84.50 96 SER A CA 1
ATOM 790 C C . SER A 1 96 ? 3.919 -9.785 -4.801 1.00 84.50 96 SER A C 1
ATOM 792 O O . SER A 1 96 ? 2.915 -9.630 -4.103 1.00 84.50 96 SER A O 1
ATOM 794 N N . ILE A 1 97 ? 5.128 -9.964 -4.258 1.00 89.88 97 ILE A N 1
ATOM 795 C CA . ILE A 1 97 ? 5.361 -9.971 -2.807 1.00 89.88 97 ILE A CA 1
ATOM 796 C C . ILE A 1 97 ? 5.043 -8.602 -2.193 1.00 89.88 97 ILE A C 1
ATOM 798 O O . ILE A 1 97 ? 4.475 -8.550 -1.104 1.00 89.88 97 ILE A O 1
ATOM 802 N N . PHE A 1 98 ? 5.347 -7.494 -2.874 1.00 87.81 98 PHE A N 1
ATOM 803 C CA . PHE A 1 98 ? 5.066 -6.151 -2.355 1.00 87.81 98 PHE A CA 1
ATOM 804 C C . PHE A 1 98 ? 3.574 -5.921 -2.119 1.00 87.81 98 PHE A C 1
ATOM 806 O O . PHE A 1 98 ? 3.216 -5.396 -1.067 1.00 87.81 98 PHE A O 1
ATOM 813 N N . GLY A 1 99 ? 2.702 -6.411 -3.006 1.00 83.31 99 GLY A N 1
ATOM 814 C CA . GLY A 1 99 ? 1.255 -6.379 -2.769 1.00 83.31 99 GLY A CA 1
ATOM 815 C C . GLY A 1 99 ? 0.856 -7.105 -1.477 1.00 83.31 99 GLY A C 1
ATOM 816 O O . GLY A 1 99 ? 0.130 -6.562 -0.645 1.00 83.31 99 GLY A O 1
ATOM 817 N N . ILE A 1 100 ? 1.400 -8.305 -1.254 1.00 90.69 100 ILE A N 1
ATOM 818 C CA . ILE A 1 100 ? 1.148 -9.102 -0.041 1.00 90.69 100 ILE A CA 1
ATOM 819 C C . ILE A 1 100 ? 1.651 -8.367 1.211 1.00 90.69 100 ILE A C 1
ATOM 821 O O . ILE A 1 100 ? 0.952 -8.328 2.225 1.00 90.69 100 ILE A O 1
ATOM 825 N N . LEU A 1 101 ? 2.836 -7.752 1.147 1.00 93.06 101 LEU A N 1
ATOM 826 C CA . LEU A 1 101 ? 3.404 -6.968 2.249 1.00 93.06 101 LEU A CA 1
ATOM 827 C C . LEU A 1 101 ? 2.568 -5.722 2.562 1.00 93.06 101 LEU A C 1
ATOM 829 O O . LEU A 1 101 ? 2.375 -5.405 3.737 1.00 93.06 101 LEU A O 1
ATOM 833 N N . THR A 1 102 ? 2.020 -5.047 1.549 1.00 90.19 102 THR A N 1
ATOM 834 C CA . THR A 1 102 ? 1.065 -3.948 1.746 1.00 90.19 102 THR A CA 1
ATOM 835 C C . THR A 1 102 ? -0.180 -4.438 2.484 1.00 90.19 102 THR A C 1
ATOM 837 O O . THR A 1 102 ? -0.564 -3.839 3.491 1.00 90.19 102 THR A O 1
ATOM 840 N N . GLY A 1 103 ? -0.770 -5.561 2.073 1.00 91.25 103 GLY A N 1
ATOM 841 C CA . GLY A 1 103 ? -1.900 -6.170 2.782 1.00 91.25 103 GLY A CA 1
ATOM 842 C C . GLY A 1 103 ? -1.572 -6.513 4.238 1.00 91.25 103 GLY A C 1
ATOM 843 O O . GLY A 1 103 ? -2.258 -6.058 5.155 1.00 91.25 103 GLY A O 1
ATOM 844 N N . LEU A 1 104 ? -0.462 -7.222 4.460 1.00 96.19 104 LEU A N 1
ATOM 845 C CA . LEU A 1 104 ? 0.026 -7.606 5.789 1.00 96.19 104 LEU A CA 1
ATOM 846 C C . LEU A 1 104 ? 0.277 -6.394 6.697 1.00 96.19 104 LEU A C 1
ATOM 848 O O . LEU A 1 104 ? 0.008 -6.451 7.898 1.00 96.19 104 LEU A O 1
ATOM 852 N N . SER A 1 105 ? 0.769 -5.285 6.141 1.00 97.38 105 SER A N 1
ATOM 853 C CA . SER A 1 105 ? 0.987 -4.056 6.907 1.00 97.38 105 SER A CA 1
ATOM 854 C C . SER A 1 105 ? -0.307 -3.488 7.487 1.00 97.38 105 SER A C 1
ATOM 856 O O . SER A 1 105 ? -0.276 -2.924 8.580 1.00 97.38 105 SER A O 1
ATOM 858 N N . THR A 1 106 ? -1.445 -3.707 6.825 1.00 96.38 106 THR A N 1
ATOM 859 C CA . THR A 1 106 ? -2.771 -3.329 7.330 1.00 96.38 106 THR A CA 1
ATOM 860 C C . THR A 1 106 ? -3.112 -4.147 8.573 1.00 96.38 106 THR A C 1
ATOM 862 O O . THR A 1 106 ? -3.423 -3.582 9.621 1.00 96.38 106 THR A O 1
ATOM 865 N N . ASP A 1 107 ? -2.986 -5.476 8.488 1.00 96.62 107 ASP A N 1
ATOM 866 C CA . ASP A 1 107 ? -3.285 -6.393 9.595 1.00 96.62 107 ASP A CA 1
ATOM 867 C C . ASP A 1 107 ? -2.390 -6.124 10.816 1.00 96.62 107 ASP A C 1
ATOM 869 O O . ASP A 1 107 ? -2.862 -6.074 11.958 1.00 96.62 107 ASP A O 1
ATOM 873 N N . LEU A 1 108 ? -1.086 -5.939 10.581 1.00 97.62 108 LEU A N 1
ATOM 874 C CA . LEU A 1 108 ? -0.111 -5.644 11.629 1.00 97.62 108 LEU A CA 1
ATOM 875 C C . LEU A 1 108 ? -0.378 -4.284 12.267 1.00 97.62 108 LEU A C 1
ATOM 877 O O . LEU A 1 108 ? -0.463 -4.202 13.492 1.00 97.62 108 LEU A O 1
ATOM 881 N N . SER A 1 109 ? -0.547 -3.238 11.457 1.00 97.50 109 SER A N 1
ATOM 882 C CA . SER A 1 109 ? -0.797 -1.882 11.952 1.00 97.50 109 SER A CA 1
ATOM 883 C C . SER A 1 109 ? -2.073 -1.828 12.773 1.00 97.50 109 SER A C 1
ATOM 885 O O . SER A 1 109 ? -2.048 -1.303 13.883 1.00 97.50 109 SER A O 1
ATOM 887 N N . PHE A 1 110 ? -3.164 -2.428 12.288 1.00 97.00 110 PHE A N 1
ATOM 888 C CA . PHE A 1 110 ? -4.417 -2.486 13.034 1.00 97.00 110 PHE A CA 1
ATOM 889 C C . PHE A 1 110 ? -4.230 -3.198 14.371 1.00 97.00 110 PHE A C 1
ATOM 891 O O . PHE A 1 110 ? -4.542 -2.641 15.417 1.00 97.00 110 PHE A O 1
ATOM 898 N N . ARG A 1 111 ? -3.651 -4.404 14.369 1.00 95.75 111 ARG A N 1
ATOM 899 C CA . ARG A 1 111 ? -3.469 -5.196 15.592 1.00 95.75 111 ARG A CA 1
ATOM 900 C C . ARG A 1 111 ? -2.547 -4.517 16.603 1.00 95.75 111 ARG A C 1
ATOM 902 O O . ARG A 1 111 ? -2.799 -4.616 17.803 1.00 95.75 111 ARG A O 1
ATOM 909 N N . ILE A 1 112 ? -1.471 -3.881 16.145 1.00 96.69 112 ILE A N 1
ATOM 910 C CA . ILE A 1 112 ? -0.531 -3.163 17.011 1.00 96.69 112 ILE A CA 1
ATOM 911 C C . ILE A 1 112 ? -1.212 -1.928 17.589 1.00 96.69 112 ILE A C 1
ATOM 913 O O . ILE A 1 112 ? -1.237 -1.782 18.807 1.00 96.69 112 ILE A O 1
ATOM 917 N N . LEU A 1 113 ? -1.803 -1.075 16.750 1.00 96.62 113 LEU A N 1
ATOM 918 C CA . LEU A 1 113 ? -2.486 0.132 17.210 1.00 96.62 113 LEU A CA 1
ATOM 919 C C . LEU A 1 113 ? -3.618 -0.218 18.177 1.00 96.62 113 LEU A C 1
ATOM 921 O O . LEU A 1 113 ? -3.700 0.360 19.253 1.00 96.62 113 LEU A O 1
ATOM 925 N N . ASP A 1 114 ? -4.424 -1.223 17.857 1.00 94.75 114 ASP A N 1
ATOM 926 C CA . ASP A 1 114 ? -5.572 -1.595 18.674 1.00 94.75 114 ASP A CA 1
ATOM 927 C C . ASP A 1 114 ? -5.197 -2.223 20.022 1.00 94.75 114 ASP A C 1
ATOM 929 O O . ASP A 1 114 ? -5.825 -1.945 21.038 1.00 94.75 114 ASP A O 1
ATOM 933 N N . LYS A 1 115 ? -4.168 -3.083 20.052 1.00 93.81 115 LYS A N 1
ATOM 934 C CA . LYS A 1 115 ? -3.807 -3.843 21.265 1.00 93.81 115 LYS A CA 1
ATOM 935 C C . LYS A 1 115 ? -2.708 -3.204 22.101 1.00 93.81 115 LYS A C 1
ATOM 937 O O . LYS A 1 115 ? -2.533 -3.591 23.255 1.00 93.81 115 LYS A O 1
ATOM 942 N N . LYS A 1 116 ? -1.891 -2.327 21.516 1.00 95.06 116 LYS A N 1
ATOM 943 C CA . LYS A 1 116 ? -0.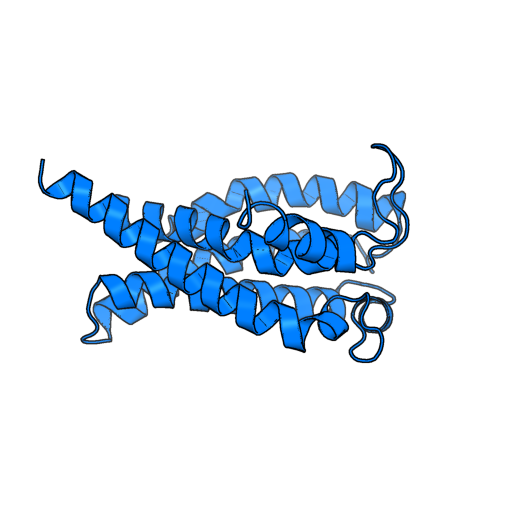717 -1.733 22.179 1.00 95.06 116 LYS A CA 1
ATOM 944 C C . LYS A 1 116 ? -0.878 -0.246 22.461 1.00 95.06 116 LYS A C 1
ATOM 946 O O . LYS A 1 116 ? -0.018 0.315 23.132 1.00 95.06 116 LYS A O 1
ATOM 951 N N . THR A 1 117 ? -1.947 0.388 21.984 1.00 94.12 117 THR A N 1
ATOM 952 C CA . THR A 1 117 ? -2.216 1.804 22.249 1.00 94.12 117 THR A CA 1
ATOM 953 C C . THR A 1 117 ? -3.585 1.985 22.899 1.00 94.12 117 THR A C 1
ATOM 955 O O . THR A 1 117 ? -4.469 1.153 22.735 1.00 94.12 117 THR A O 1
ATOM 958 N N . ASN A 1 118 ? -3.770 3.094 23.618 1.00 94.12 118 ASN A N 1
ATOM 959 C CA . ASN A 1 118 ? -5.063 3.493 24.191 1.00 94.12 118 ASN A CA 1
ATOM 960 C C . ASN A 1 118 ? -5.821 4.461 23.263 1.00 94.12 118 ASN A C 1
ATOM 962 O O . ASN A 1 118 ? -6.526 5.362 23.721 1.00 94.12 118 ASN A O 1
ATOM 966 N N . LEU A 1 119 ? -5.612 4.347 21.949 1.00 95.31 119 LEU A N 1
ATOM 967 C CA . LEU A 1 119 ? -6.242 5.225 20.970 1.00 95.31 119 LEU A CA 1
ATOM 968 C C . LEU A 1 119 ? -7.716 4.866 20.771 1.00 95.31 119 LEU A C 1
ATOM 970 O O . LEU A 1 119 ? -8.139 3.720 20.906 1.00 95.31 119 LEU A O 1
ATOM 974 N N . ARG A 1 120 ? -8.513 5.868 20.391 1.00 95.38 120 ARG A N 1
ATOM 975 C CA . ARG A 1 120 ? -9.902 5.647 19.968 1.00 95.38 120 ARG A CA 1
ATOM 976 C C . ARG A 1 120 ? -9.919 4.784 18.705 1.00 95.38 120 ARG A C 1
ATOM 978 O O . ARG A 1 120 ? -9.096 4.995 17.817 1.00 95.38 120 ARG A O 1
ATOM 985 N N . LYS A 1 121 ? -10.900 3.884 18.574 1.00 94.31 121 LYS A N 1
ATOM 986 C CA . LYS A 1 121 ? -11.024 2.971 17.418 1.00 94.31 121 LYS A CA 1
ATOM 987 C C . LYS A 1 121 ? -11.074 3.695 16.065 1.00 94.31 121 LYS A C 1
ATOM 989 O O . LYS A 1 121 ? -10.514 3.197 15.094 1.00 94.31 121 LYS A O 1
ATOM 994 N N . SER A 1 122 ? -11.668 4.889 16.010 1.00 96.12 122 SER A N 1
ATOM 995 C CA . SER A 1 122 ? -11.651 5.734 14.809 1.00 96.12 122 SER A CA 1
ATOM 996 C C . SER A 1 122 ? -10.236 6.166 14.412 1.00 96.12 122 SER A C 1
ATOM 998 O O . SER A 1 122 ? -9.874 6.084 13.243 1.00 96.12 122 SER A O 1
ATOM 1000 N N . LEU A 1 123 ? -9.411 6.564 15.386 1.00 97.00 123 LEU A N 1
ATOM 1001 C CA . LEU A 1 123 ? -8.010 6.923 15.158 1.00 97.00 123 LEU A CA 1
ATOM 1002 C C . LEU A 1 123 ? -7.162 5.701 14.812 1.00 97.00 123 LEU A C 1
ATOM 1004 O O . LEU A 1 123 ? -6.306 5.803 13.941 1.00 97.00 123 LEU A O 1
ATOM 1008 N N . VAL A 1 124 ? -7.415 4.552 15.448 1.00 97.56 124 VAL A N 1
ATOM 1009 C CA . VAL A 1 124 ? -6.775 3.278 15.086 1.00 97.56 124 VAL A CA 1
ATOM 1010 C C . VAL A 1 124 ? -7.006 2.987 13.604 1.00 97.56 124 VAL A C 1
ATOM 1012 O O . VAL A 1 124 ? -6.038 2.824 12.870 1.00 97.56 124 VAL A O 1
ATOM 1015 N N . ALA A 1 125 ? -8.261 3.018 13.144 1.00 97.38 125 ALA A N 1
ATOM 1016 C CA . ALA A 1 125 ? -8.616 2.761 11.750 1.00 97.38 125 ALA A CA 1
ATOM 1017 C C . ALA A 1 125 ? -7.967 3.757 10.772 1.00 97.38 125 ALA A C 1
ATOM 1019 O O . ALA A 1 125 ? -7.362 3.352 9.779 1.00 97.38 125 ALA A O 1
ATOM 1020 N N . SER A 1 126 ? -8.039 5.057 11.073 1.00 97.81 126 SER A N 1
ATOM 1021 C CA . SER A 1 126 ? -7.380 6.107 10.290 1.00 97.81 126 SER A CA 1
ATOM 1022 C C . SER A 1 126 ? -5.871 5.897 10.173 1.00 97.81 126 SER A C 1
ATOM 1024 O O . SER A 1 126 ? -5.324 5.935 9.073 1.00 97.81 126 SER A O 1
ATOM 1026 N N . LEU A 1 127 ? -5.189 5.647 11.293 1.00 98.25 127 LEU A N 1
ATOM 1027 C CA . LEU A 1 127 ? -3.742 5.442 11.306 1.00 98.25 127 LEU A CA 1
ATOM 1028 C C . LEU A 1 127 ? -3.342 4.132 10.626 1.00 98.25 127 LEU A C 1
ATOM 1030 O O . LEU A 1 127 ? -2.312 4.103 9.961 1.00 98.25 127 LEU A O 1
ATOM 1034 N N . THR A 1 128 ? -4.149 3.069 10.722 1.00 98.00 128 THR A N 1
ATOM 1035 C CA . THR A 1 128 ? -3.922 1.834 9.955 1.00 98.00 128 THR A CA 1
ATOM 1036 C C . THR A 1 128 ? -3.859 2.117 8.454 1.00 98.00 128 THR A C 1
ATOM 1038 O O . THR A 1 128 ? -2.914 1.671 7.807 1.00 98.00 128 THR A O 1
ATOM 1041 N N . GLY A 1 129 ? -4.806 2.893 7.914 1.00 97.00 129 GLY A N 1
ATOM 1042 C CA . GLY A 1 129 ? -4.792 3.289 6.501 1.00 97.00 129 GLY A CA 1
ATOM 1043 C C . GLY A 1 129 ? -3.537 4.082 6.125 1.00 97.00 129 GLY A C 1
ATOM 1044 O O . GLY A 1 129 ? -2.890 3.802 5.113 1.00 97.00 129 GLY A O 1
ATOM 1045 N N . VAL A 1 130 ? -3.133 5.029 6.982 1.00 98.00 130 VAL A N 1
ATOM 1046 C CA . VAL A 1 130 ? -1.894 5.804 6.795 1.00 98.00 130 VAL A CA 1
ATOM 1047 C C . VAL A 1 130 ? -0.667 4.892 6.755 1.00 98.00 130 VAL A C 1
ATOM 1049 O O . VAL A 1 130 ? 0.121 4.989 5.817 1.00 98.00 130 VAL A O 1
ATOM 1052 N N . PHE A 1 131 ? -0.507 3.982 7.720 1.00 97.94 131 PHE A N 1
ATOM 1053 C CA . PHE A 1 131 ? 0.629 3.055 7.740 1.00 97.94 131 PHE A CA 1
ATOM 1054 C C . PHE A 1 131 ? 0.658 2.151 6.509 1.00 97.94 131 PHE A C 1
ATOM 1056 O O . PHE A 1 131 ? 1.718 1.999 5.906 1.00 97.94 131 PHE A O 1
ATOM 1063 N N . GLN A 1 132 ? -0.491 1.610 6.096 1.00 95.75 132 GLN A N 1
ATOM 1064 C CA . GLN A 1 132 ? -0.591 0.815 4.873 1.00 95.75 132 GLN A CA 1
ATOM 1065 C C . GLN A 1 132 ? -0.103 1.605 3.653 1.00 95.75 132 GLN A C 1
ATOM 1067 O O . GLN A 1 132 ? 0.704 1.105 2.868 1.00 95.75 132 GLN A O 1
ATOM 1072 N N . SER A 1 133 ? -0.564 2.848 3.505 1.00 93.38 133 SER A N 1
ATOM 1073 C CA . SER A 1 133 ? -0.203 3.701 2.368 1.00 93.38 133 SER A CA 1
ATOM 1074 C C . SER A 1 133 ? 1.274 4.102 2.389 1.00 93.38 133 SER A C 1
ATOM 1076 O O . SER A 1 133 ? 1.918 4.128 1.343 1.00 93.38 133 SER A O 1
ATOM 1078 N N . LEU A 1 134 ? 1.850 4.356 3.568 1.00 95.88 134 LEU A N 1
ATOM 1079 C CA . LEU A 1 134 ? 3.283 4.632 3.712 1.00 95.88 134 LEU A CA 1
ATOM 1080 C C . LEU A 1 134 ? 4.145 3.407 3.395 1.00 95.88 134 LEU A C 1
ATOM 1082 O O . LEU A 1 134 ? 5.183 3.546 2.750 1.00 95.88 134 LEU A O 1
ATOM 1086 N N . VAL A 1 135 ? 3.717 2.209 3.806 1.00 95.25 135 VAL A N 1
ATOM 1087 C CA . VAL A 1 135 ? 4.394 0.960 3.432 1.00 95.25 135 VAL A CA 1
ATOM 1088 C C . VAL A 1 135 ? 4.322 0.756 1.925 1.00 95.25 135 VAL A C 1
ATOM 1090 O O . VAL A 1 135 ? 5.345 0.476 1.311 1.00 95.25 135 VAL A O 1
ATOM 1093 N N . TYR A 1 136 ? 3.154 0.951 1.313 1.00 88.38 136 TYR A N 1
ATOM 1094 C CA . TYR A 1 136 ? 2.993 0.869 -0.139 1.00 88.38 136 TYR A CA 1
ATOM 1095 C C . TYR A 1 136 ? 3.930 1.834 -0.880 1.00 88.38 136 TYR A C 1
ATOM 1097 O O . TYR A 1 136 ? 4.682 1.414 -1.757 1.00 88.38 136 TYR A O 1
ATOM 1105 N N . PHE A 1 137 ? 3.967 3.101 -0.460 1.00 88.69 137 PHE A N 1
ATOM 1106 C CA . PHE A 1 137 ? 4.883 4.104 -1.001 1.00 88.69 137 PHE A CA 1
ATOM 1107 C C . PHE A 1 137 ? 6.354 3.687 -0.859 1.00 88.69 137 PHE A C 1
ATOM 1109 O O . PHE A 1 137 ? 7.107 3.724 -1.830 1.00 88.69 137 PHE A O 1
ATOM 1116 N N . GLY A 1 138 ? 6.762 3.231 0.328 1.00 90.00 138 GLY A N 1
ATOM 1117 C CA . GLY A 1 138 ? 8.127 2.764 0.574 1.00 90.00 138 GLY A CA 1
ATOM 1118 C C . GLY A 1 138 ? 8.510 1.562 -0.291 1.00 90.00 138 GLY A C 1
ATOM 1119 O O . GLY A 1 138 ? 9.612 1.524 -0.832 1.00 90.00 138 GLY A O 1
ATOM 1120 N N . LEU A 1 139 ? 7.597 0.608 -0.484 1.00 87.25 139 LEU A N 1
ATOM 1121 C CA . LEU A 1 139 ? 7.820 -0.548 -1.355 1.00 87.25 139 LEU A CA 1
ATOM 1122 C C . LEU A 1 139 ? 7.987 -0.133 -2.822 1.00 87.25 139 LEU A C 1
ATOM 1124 O O . LEU A 1 139 ? 8.841 -0.687 -3.507 1.00 87.25 139 LEU A O 1
ATOM 1128 N N . ILE A 1 140 ? 7.263 0.885 -3.296 1.00 83.50 140 ILE A N 1
ATOM 1129 C CA . ILE A 1 140 ? 7.477 1.437 -4.644 1.00 83.50 140 ILE A CA 1
ATOM 1130 C C . ILE A 1 140 ? 8.874 2.054 -4.772 1.00 83.50 140 ILE A C 1
ATOM 1132 O O . ILE A 1 140 ? 9.548 1.817 -5.771 1.00 83.50 140 ILE A O 1
ATOM 1136 N N . ILE A 1 141 ? 9.357 2.779 -3.756 1.00 85.12 141 ILE A N 1
ATOM 1137 C CA . ILE A 1 141 ? 10.738 3.296 -3.753 1.00 85.12 141 ILE A CA 1
ATOM 1138 C C . ILE A 1 141 ? 11.746 2.151 -3.852 1.00 85.12 141 ILE A C 1
ATOM 1140 O O . ILE A 1 141 ? 12.699 2.233 -4.626 1.00 85.12 141 ILE A O 1
ATOM 1144 N N . VAL A 1 142 ? 11.532 1.068 -3.102 1.00 85.81 142 VAL A N 1
ATOM 1145 C CA . VAL A 1 142 ? 12.389 -0.122 -3.182 1.00 85.81 142 VAL A CA 1
ATOM 1146 C C . VAL A 1 142 ? 12.325 -0.736 -4.585 1.00 85.81 142 VAL A C 1
ATOM 1148 O O . VAL A 1 142 ? 13.368 -1.060 -5.147 1.00 85.81 142 VAL A O 1
ATOM 1151 N N . ALA A 1 143 ? 11.145 -0.849 -5.196 1.00 81.75 143 ALA A N 1
ATOM 1152 C CA . ALA A 1 143 ? 11.027 -1.373 -6.556 1.00 81.75 143 ALA A CA 1
ATOM 1153 C C . ALA A 1 143 ? 11.798 -0.503 -7.558 1.00 81.75 143 ALA A C 1
ATOM 1155 O O . ALA A 1 143 ? 12.629 -1.015 -8.304 1.00 81.75 143 ALA A O 1
ATOM 1156 N N . LEU A 1 144 ? 11.605 0.817 -7.532 1.00 79.56 144 LEU A N 1
ATOM 1157 C CA . LEU A 1 144 ? 12.341 1.743 -8.396 1.00 79.56 144 LEU A CA 1
ATOM 1158 C C . LEU A 1 144 ? 13.854 1.639 -8.171 1.00 79.56 144 LEU A C 1
ATOM 1160 O O . LEU A 1 144 ? 14.618 1.613 -9.128 1.00 79.56 144 LEU A O 1
ATOM 1164 N N . GLY A 1 145 ? 14.303 1.518 -6.923 1.00 81.88 145 GLY A N 1
ATOM 1165 C CA . GLY A 1 145 ? 15.728 1.443 -6.611 1.00 81.88 145 GLY A CA 1
ATOM 1166 C C . GLY A 1 145 ? 16.407 0.137 -7.033 1.00 81.88 145 GLY A C 1
ATOM 1167 O O . GLY A 1 145 ? 17.593 0.162 -7.359 1.00 81.88 145 GLY A O 1
ATOM 1168 N N . PHE A 1 146 ? 15.684 -0.989 -7.019 1.00 86.06 146 PHE A N 1
ATOM 1169 C CA . PHE A 1 146 ? 16.295 -2.323 -7.112 1.00 86.06 146 PHE A CA 1
ATOM 1170 C C . PHE A 1 146 ? 15.754 -3.221 -8.228 1.00 86.06 146 PHE A C 1
ATOM 1172 O O . PHE A 1 146 ? 16.404 -4.212 -8.553 1.00 86.06 146 PHE A O 1
ATOM 1179 N N . PHE A 1 147 ? 14.578 -2.943 -8.798 1.00 81.62 147 PHE A N 1
ATOM 1180 C CA . PHE A 1 147 ? 13.926 -3.825 -9.779 1.00 81.62 147 PHE A CA 1
ATOM 1181 C C . PHE A 1 147 ? 14.053 -3.334 -11.224 1.00 81.62 147 PHE A C 1
ATOM 1183 O O . PHE A 1 147 ? 13.997 -4.150 -12.146 1.00 81.62 147 PHE A O 1
ATOM 1190 N N . TYR A 1 148 ? 14.265 -2.033 -11.436 1.00 78.62 148 TYR A N 1
ATOM 1191 C CA . TYR A 1 148 ? 14.350 -1.422 -12.766 1.00 78.62 148 TYR A CA 1
ATOM 1192 C C . TYR A 1 148 ? 15.788 -1.123 -13.170 1.00 78.62 148 TYR A C 1
ATOM 1194 O O . TYR A 1 148 ? 16.578 -0.623 -12.371 1.00 78.62 148 TYR A O 1
ATOM 1202 N N . LYS A 1 149 ? 16.107 -1.327 -14.453 1.00 80.25 149 LYS A N 1
ATOM 1203 C CA . LYS A 1 149 ? 17.442 -1.040 -15.012 1.00 80.25 149 LYS A CA 1
ATOM 1204 C C . LYS A 1 149 ? 17.826 0.439 -14.905 1.00 80.25 149 LYS A C 1
ATOM 1206 O O . LYS A 1 149 ? 18.976 0.749 -14.627 1.00 80.25 149 LYS A O 1
ATOM 1211 N N . ASN A 1 150 ? 16.851 1.333 -15.086 1.00 78.69 150 ASN A N 1
ATOM 1212 C CA . ASN A 1 150 ? 17.020 2.791 -15.035 1.00 78.69 150 ASN A CA 1
ATOM 1213 C C . ASN A 1 150 ? 16.124 3.438 -13.963 1.00 78.69 150 ASN A C 1
ATOM 1215 O O . ASN A 1 150 ? 15.664 4.568 -14.126 1.00 78.69 150 ASN A O 1
ATOM 1219 N N . GLY A 1 151 ? 15.824 2.723 -12.877 1.00 68.88 151 GLY A N 1
ATOM 1220 C CA . GLY A 1 151 ? 14.752 3.121 -11.964 1.00 68.88 151 GLY A CA 1
ATOM 1221 C C . GLY A 1 151 ? 14.967 4.449 -11.235 1.00 68.88 151 GLY A C 1
ATOM 1222 O O . GLY A 1 151 ? 14.014 5.202 -11.071 1.00 68.88 151 GLY A O 1
ATOM 1223 N N . TRP A 1 152 ? 16.209 4.823 -10.911 1.00 70.69 152 TRP A N 1
ATOM 1224 C CA . TRP A 1 152 ? 16.512 6.153 -10.351 1.00 70.69 152 TRP A CA 1
ATOM 1225 C C . TRP A 1 152 ? 16.379 7.296 -11.363 1.00 70.69 152 TRP A C 1
ATOM 1227 O O . TRP A 1 152 ? 16.145 8.434 -10.967 1.00 70.69 152 TRP A O 1
ATOM 1237 N N . SER A 1 153 ? 16.484 7.001 -12.662 1.00 65.75 153 SER A N 1
ATOM 1238 C CA . SER A 1 153 ? 16.182 7.974 -13.716 1.00 65.75 153 SER A CA 1
ATOM 1239 C C . SER A 1 153 ? 14.671 8.143 -13.883 1.00 65.75 153 SER A C 1
ATOM 1241 O O . SER A 1 153 ? 14.202 9.266 -14.028 1.00 65.75 153 SER A O 1
ATOM 1243 N N . ALA A 1 154 ? 13.909 7.044 -13.831 1.00 59.12 154 ALA A N 1
ATOM 1244 C CA . ALA A 1 154 ? 12.447 7.049 -13.952 1.00 59.12 154 ALA A CA 1
ATOM 1245 C C . ALA A 1 154 ? 11.728 7.543 -12.681 1.00 59.12 154 ALA A C 1
ATOM 1247 O O . ALA A 1 154 ? 10.597 8.015 -12.744 1.00 59.12 154 ALA A O 1
ATOM 1248 N N . GLY A 1 155 ? 12.380 7.446 -11.523 1.00 59.84 155 GLY A N 1
ATOM 1249 C CA . GLY A 1 155 ? 11.897 7.920 -10.230 1.00 59.84 155 GLY A CA 1
ATOM 1250 C C . GLY A 1 155 ? 12.667 9.127 -9.708 1.00 59.84 155 GLY A C 1
ATOM 1251 O O . GLY A 1 155 ? 12.830 9.226 -8.504 1.00 59.84 155 GLY A O 1
ATOM 1252 N N . SER A 1 156 ? 13.215 9.991 -10.563 1.00 68.00 156 SER A N 1
ATOM 1253 C CA . SER A 1 156 ? 14.116 11.070 -10.133 1.00 68.00 156 SER A CA 1
ATOM 1254 C C . SER A 1 156 ? 13.467 12.092 -9.179 1.00 68.00 156 SER A C 1
ATOM 1256 O O . SER A 1 156 ? 12.312 12.456 -9.318 1.00 68.00 156 SER A O 1
ATOM 1258 N N . PHE A 1 157 ? 14.217 12.659 -8.232 1.00 68.88 157 PHE A N 1
ATOM 1259 C CA . PHE A 1 157 ? 13.730 13.811 -7.450 1.00 68.88 157 PHE A CA 1
ATOM 1260 C C . PHE A 1 157 ? 13.763 15.130 -8.230 1.00 68.88 157 PHE A C 1
ATOM 1262 O O . PHE A 1 157 ? 13.119 16.099 -7.836 1.00 68.88 157 PHE A O 1
ATOM 1269 N N . THR A 1 158 ? 14.552 15.193 -9.302 1.00 68.50 158 THR A N 1
ATOM 1270 C CA . THR A 1 158 ? 14.800 16.433 -10.048 1.00 68.50 158 THR A CA 1
ATOM 1271 C C . THR A 1 158 ? 13.830 16.636 -11.204 1.00 68.50 158 THR A C 1
ATOM 1273 O O . THR A 1 158 ? 13.765 17.737 -11.740 1.00 68.50 158 THR A O 1
ATOM 1276 N N . ASP A 1 159 ? 13.107 15.588 -11.603 1.00 66.69 159 ASP A N 1
ATOM 1277 C CA . ASP A 1 159 ? 12.109 15.651 -12.666 1.00 66.69 159 ASP A CA 1
ATOM 1278 C C . ASP A 1 159 ? 10.697 15.614 -12.055 1.00 66.69 159 ASP A C 1
ATOM 1280 O O . ASP A 1 159 ? 10.274 14.555 -11.575 1.00 66.69 159 ASP A O 1
ATOM 1284 N N . PRO A 1 160 ? 9.949 16.734 -12.077 1.00 63.88 160 PRO A N 1
ATOM 1285 C CA . PRO A 1 160 ? 8.616 16.822 -11.487 1.00 63.88 160 PRO A CA 1
ATOM 1286 C C . PRO A 1 160 ? 7.589 15.897 -12.158 1.00 63.88 160 PRO A C 1
ATOM 1288 O O . PRO A 1 160 ? 6.530 15.663 -11.588 1.00 63.88 160 PRO A O 1
ATOM 1291 N N . GLY A 1 161 ? 7.875 15.332 -13.336 1.00 62.34 161 GLY A N 1
ATOM 1292 C CA . GLY A 1 161 ? 7.012 14.348 -13.992 1.00 62.34 161 GLY A CA 1
ATOM 1293 C C . GLY A 1 161 ? 7.090 12.939 -13.394 1.00 62.34 161 GLY A C 1
ATOM 1294 O O . GLY A 1 161 ? 6.255 12.097 -13.717 1.00 62.34 161 GLY A O 1
ATOM 1295 N N . THR A 1 162 ? 8.061 12.661 -12.527 1.00 66.62 162 THR A N 1
ATOM 1296 C CA . THR A 1 162 ? 8.349 11.304 -12.033 1.00 66.62 162 THR A CA 1
ATOM 1297 C C . THR A 1 162 ? 7.734 11.020 -10.659 1.00 66.62 162 THR A C 1
ATOM 1299 O O . THR A 1 162 ? 7.178 11.905 -10.000 1.00 66.62 162 THR A O 1
ATOM 1302 N N . PHE A 1 163 ? 7.835 9.766 -10.199 1.00 71.06 163 PHE A N 1
ATOM 1303 C CA . PHE A 1 163 ? 7.293 9.339 -8.907 1.00 71.06 163 PHE A CA 1
ATOM 1304 C C . PHE A 1 163 ? 7.826 10.174 -7.733 1.00 71.06 163 PHE A C 1
ATOM 1306 O O . PHE A 1 163 ? 7.025 10.723 -6.975 1.00 71.06 163 PHE A O 1
ATOM 1313 N N . LEU A 1 164 ? 9.152 10.312 -7.592 1.00 78.00 164 LEU A N 1
ATOM 1314 C CA . LEU A 1 164 ? 9.751 11.059 -6.478 1.00 78.00 164 LEU A CA 1
ATOM 1315 C C . LEU A 1 164 ? 9.707 12.573 -6.690 1.00 78.00 164 LEU A C 1
ATOM 1317 O O . LEU A 1 164 ? 9.550 13.304 -5.713 1.00 78.00 164 LEU A O 1
ATOM 1321 N N . GLY A 1 165 ? 9.756 13.051 -7.935 1.00 72.56 165 GLY A N 1
ATOM 1322 C CA . GLY A 1 165 ? 9.553 14.466 -8.246 1.00 72.56 165 GLY A CA 1
ATOM 1323 C C . GLY A 1 165 ? 8.175 14.978 -7.825 1.00 72.56 165 GLY A C 1
ATOM 1324 O O . GLY A 1 165 ? 8.058 16.111 -7.372 1.00 72.56 165 GLY A O 1
ATOM 1325 N N . ASN A 1 166 ? 7.145 14.126 -7.865 1.00 73.25 166 ASN A N 1
ATOM 1326 C CA . ASN A 1 166 ? 5.810 14.454 -7.356 1.00 73.25 166 ASN A CA 1
ATOM 1327 C C . ASN A 1 166 ? 5.639 14.229 -5.851 1.00 73.25 166 ASN A C 1
ATOM 1329 O O . ASN A 1 166 ? 4.614 14.627 -5.297 1.00 73.25 166 ASN A O 1
ATOM 1333 N N . ALA A 1 167 ? 6.601 13.612 -5.160 1.00 79.81 167 ALA A N 1
ATOM 1334 C CA . ALA A 1 167 ? 6.412 13.193 -3.773 1.00 79.81 167 ALA A CA 1
ATOM 1335 C C . ALA A 1 167 ? 6.160 14.369 -2.822 1.00 79.81 167 ALA A C 1
ATOM 1337 O O . ALA A 1 167 ? 5.362 14.231 -1.900 1.00 79.81 167 ALA A O 1
ATOM 1338 N N . TYR A 1 168 ? 6.764 15.541 -3.060 1.00 79.06 168 TYR A N 1
ATOM 1339 C CA . TYR A 1 168 ? 6.554 16.719 -2.204 1.00 79.06 168 TYR A CA 1
ATOM 1340 C C . TYR A 1 168 ? 5.076 17.131 -2.125 1.00 79.06 168 TYR A C 1
ATOM 1342 O O . TYR A 1 168 ? 4.623 17.616 -1.090 1.00 79.06 168 TYR A O 1
ATOM 1350 N N . PHE A 1 169 ? 4.329 16.923 -3.211 1.00 79.56 169 PHE A N 1
ATOM 1351 C CA . PHE A 1 169 ? 2.915 17.253 -3.306 1.00 79.56 169 PHE A CA 1
ATOM 1352 C C . PHE A 1 169 ? 2.032 16.025 -3.076 1.00 79.56 169 PHE A C 1
ATOM 1354 O O . PHE A 1 169 ? 1.117 16.056 -2.256 1.00 79.56 169 PHE A O 1
ATOM 1361 N N . GLY A 1 170 ? 2.323 14.923 -3.765 1.00 81.50 170 GLY A N 1
ATOM 1362 C CA . GLY A 1 170 ? 1.541 13.695 -3.722 1.00 81.50 170 GLY A CA 1
ATOM 1363 C C . GLY A 1 170 ? 1.565 13.007 -2.360 1.00 81.50 170 GLY A C 1
ATOM 1364 O O . GLY A 1 170 ? 0.525 12.531 -1.909 1.00 81.50 170 GLY A O 1
ATOM 1365 N N . LEU A 1 171 ? 2.708 12.973 -1.665 1.00 86.06 171 LEU A N 1
ATOM 1366 C CA . LEU A 1 171 ? 2.835 12.230 -0.406 1.00 86.06 171 LEU A CA 1
ATOM 1367 C C . LEU A 1 171 ? 1.950 12.808 0.715 1.00 86.06 171 LEU A C 1
ATOM 1369 O O . LEU A 1 171 ? 1.218 12.025 1.328 1.00 86.06 171 LEU A O 1
ATOM 1373 N N . PRO A 1 172 ? 1.923 14.135 0.975 1.00 89.94 172 PRO A N 1
ATOM 1374 C CA . PRO A 1 172 ? 0.960 14.717 1.911 1.00 89.94 172 PRO A CA 1
ATOM 1375 C C . PRO A 1 172 ? -0.493 14.375 1.565 1.00 89.94 172 PRO A C 1
ATOM 1377 O O . PRO A 1 172 ? -1.263 13.988 2.446 1.00 89.94 172 PRO A O 1
ATOM 1380 N N . TRP A 1 173 ? -0.863 14.455 0.282 1.00 87.56 173 TRP A N 1
ATOM 1381 C CA . TRP A 1 173 ? -2.211 14.106 -0.163 1.00 87.56 173 TRP A CA 1
ATOM 1382 C C . TRP A 1 173 ? -2.529 12.633 0.051 1.00 87.56 173 TRP A C 1
ATOM 1384 O O . TRP A 1 173 ? -3.619 12.326 0.523 1.00 87.56 173 TRP A O 1
ATOM 1394 N N . MET A 1 174 ? -1.594 11.728 -0.225 1.00 90.25 174 MET A N 1
ATOM 1395 C CA . MET A 1 174 ? -1.756 10.298 0.029 1.00 90.25 174 MET A CA 1
ATOM 1396 C C . MET A 1 174 ? -2.016 10.019 1.511 1.00 90.25 174 MET A C 1
ATOM 1398 O O . MET A 1 174 ? -2.922 9.262 1.847 1.00 90.25 174 MET A O 1
ATOM 1402 N N . VAL A 1 175 ? -1.277 10.672 2.414 1.00 95.62 175 VAL A N 1
ATOM 1403 C CA . VAL A 1 175 ? -1.488 10.535 3.865 1.00 95.62 175 VAL A CA 1
ATOM 1404 C C . VAL A 1 175 ? -2.882 11.019 4.267 1.00 95.62 175 VAL A C 1
ATOM 1406 O O . VAL A 1 175 ? -3.579 10.325 5.007 1.00 95.62 175 VAL A O 1
ATOM 1409 N N . ILE A 1 176 ? -3.317 12.176 3.762 1.00 95.19 176 ILE A N 1
ATOM 1410 C CA . ILE A 1 176 ? -4.650 12.729 4.051 1.00 95.19 176 ILE A CA 1
ATOM 1411 C C . ILE A 1 176 ? -5.750 11.788 3.542 1.00 95.19 176 ILE A C 1
ATOM 1413 O O . ILE A 1 176 ? -6.674 11.455 4.284 1.00 95.19 176 ILE A O 1
ATOM 1417 N N . HIS A 1 177 ? -5.638 11.316 2.302 1.00 93.00 177 HIS A N 1
ATOM 1418 C CA . HIS A 1 177 ? -6.600 10.402 1.687 1.00 93.00 177 HIS A CA 1
ATOM 1419 C C . HIS A 1 177 ? -6.671 9.063 2.421 1.00 93.00 177 HIS A C 1
ATOM 1421 O O . HIS A 1 177 ? -7.766 8.567 2.682 1.00 93.00 177 HIS A O 1
ATOM 1427 N N . ALA A 1 178 ? -5.528 8.512 2.826 1.00 95.75 178 ALA A N 1
ATOM 1428 C CA . ALA A 1 178 ? -5.457 7.287 3.611 1.00 95.75 178 ALA A CA 1
ATOM 1429 C C . ALA A 1 178 ? -6.112 7.436 4.995 1.00 95.75 178 ALA A C 1
ATOM 1431 O O . ALA A 1 178 ? -6.876 6.568 5.427 1.00 95.75 178 ALA A O 1
ATOM 1432 N N . LEU A 1 179 ? -5.862 8.566 5.667 1.00 97.31 179 LEU A N 1
ATOM 1433 C CA . LEU A 1 179 ? -6.458 8.903 6.961 1.00 97.31 179 LEU A CA 1
ATOM 1434 C C . LEU A 1 179 ? -7.986 8.974 6.862 1.00 97.31 179 LEU A C 1
ATOM 1436 O O . LEU A 1 179 ? -8.689 8.386 7.693 1.00 97.31 179 LEU A O 1
ATOM 1440 N N . ILE A 1 180 ? -8.489 9.656 5.826 1.00 96.88 180 ILE A N 1
ATOM 1441 C CA . ILE A 1 180 ? -9.921 9.751 5.515 1.00 96.88 180 ILE A CA 1
ATOM 1442 C C . ILE A 1 180 ? -10.485 8.367 5.184 1.00 96.88 180 ILE A C 1
ATOM 1444 O O . ILE A 1 180 ? -11.515 7.992 5.737 1.00 96.88 180 ILE A O 1
ATOM 1448 N N . GLY A 1 181 ? -9.808 7.579 4.346 1.00 95.69 181 GLY A N 1
ATOM 1449 C CA . GLY A 1 181 ? -10.239 6.231 3.970 1.00 95.69 181 GLY A CA 1
ATOM 1450 C C . GLY A 1 181 ? -10.443 5.323 5.185 1.00 95.69 181 GLY A C 1
ATOM 1451 O O . GLY A 1 181 ? -11.498 4.701 5.324 1.00 95.69 181 GLY A O 1
ATOM 1452 N N . GLY A 1 182 ? -9.490 5.318 6.123 1.00 97.00 182 GLY A N 1
ATOM 1453 C CA . GLY A 1 182 ? -9.621 4.583 7.385 1.00 97.00 182 GLY A CA 1
ATOM 1454 C C . GLY A 1 182 ? -10.745 5.111 8.288 1.00 97.00 182 GLY A C 1
ATOM 1455 O O . GLY A 1 182 ? -11.479 4.325 8.892 1.00 97.00 182 GLY A O 1
ATOM 1456 N N . PHE A 1 183 ? -10.951 6.431 8.341 1.00 97.44 183 PHE A N 1
ATOM 1457 C CA . PHE A 1 183 ? -12.053 7.031 9.103 1.00 97.44 183 PHE A CA 1
ATOM 1458 C C . PHE A 1 183 ? -13.431 6.652 8.535 1.00 97.44 183 PHE A C 1
ATOM 1460 O O . PHE A 1 183 ? -14.359 6.324 9.283 1.00 97.44 183 PHE A O 1
ATOM 1467 N N . VAL A 1 184 ? -13.569 6.673 7.208 1.00 96.56 184 VAL A N 1
ATOM 1468 C CA . VAL A 1 184 ? -14.797 6.282 6.502 1.00 96.56 184 VAL A CA 1
ATOM 1469 C C . VAL A 1 184 ? -15.085 4.799 6.731 1.00 96.56 184 VAL A C 1
ATOM 1471 O O . VAL A 1 184 ? -16.219 4.445 7.055 1.00 96.56 184 VAL A O 1
ATOM 1474 N N . ALA A 1 185 ? -14.061 3.943 6.658 1.00 96.50 185 ALA A N 1
ATOM 1475 C CA . ALA A 1 185 ? -14.182 2.519 6.965 1.00 96.50 185 ALA A CA 1
ATOM 1476 C C . ALA A 1 185 ? -14.742 2.282 8.375 1.00 96.50 185 ALA A C 1
ATOM 1478 O O . ALA A 1 185 ? -15.686 1.507 8.548 1.00 96.50 185 ALA A O 1
ATOM 1479 N N . TYR A 1 186 ? -14.212 3.000 9.370 1.00 96.75 186 TYR A N 1
ATOM 1480 C CA . TYR A 1 186 ? -14.718 2.957 10.741 1.00 96.75 186 TYR A CA 1
ATOM 1481 C C . TYR A 1 186 ? -16.178 3.401 10.843 1.00 96.75 186 TYR A C 1
ATOM 1483 O O . TYR A 1 186 ? -16.997 2.681 11.418 1.00 96.75 186 TYR A O 1
ATOM 1491 N N . SER A 1 187 ? -16.502 4.556 10.261 1.00 95.50 187 SER A N 1
ATOM 1492 C CA . SER A 1 187 ? -17.834 5.165 10.339 1.00 95.50 187 SER A CA 1
ATOM 1493 C C . SER A 1 187 ? -18.910 4.248 9.754 1.00 95.50 187 SER A C 1
ATOM 1495 O O . SER A 1 187 ? -19.937 4.013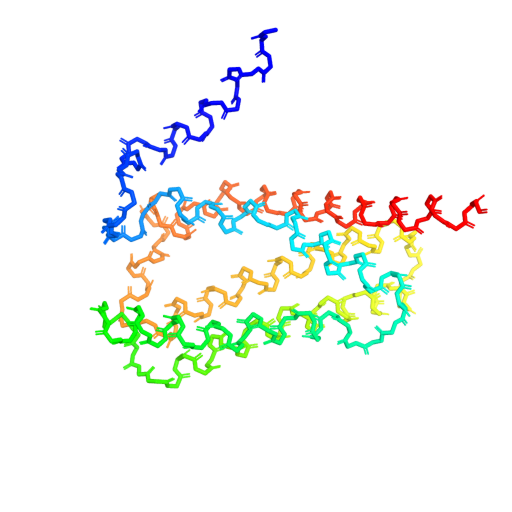 10.387 1.00 95.50 18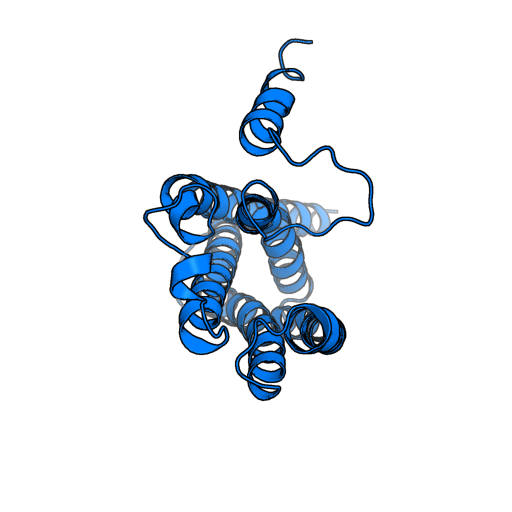7 SER A O 1
ATOM 1497 N N . ILE A 1 188 ? -18.645 3.651 8.589 1.00 93.56 188 ILE A N 1
ATOM 1498 C CA . ILE A 1 188 ? -19.571 2.710 7.942 1.00 93.56 188 ILE A CA 1
ATOM 1499 C C . ILE A 1 188 ? -19.678 1.408 8.743 1.00 93.56 188 ILE A C 1
ATOM 1501 O O . ILE A 1 188 ? -20.779 0.902 8.960 1.00 93.56 188 ILE A O 1
ATOM 1505 N N . SER A 1 189 ? -18.550 0.868 9.217 1.00 91.50 189 SER A N 1
ATOM 1506 C CA . SER A 1 189 ? -18.557 -0.371 9.999 1.00 91.50 189 SER A CA 1
ATOM 1507 C C . SER A 1 189 ? -19.318 -0.237 11.321 1.00 91.50 189 SER A C 1
ATOM 1509 O O . SER A 1 189 ? -19.864 -1.239 11.782 1.00 91.50 189 SER A O 1
ATOM 1511 N N . HIS A 1 190 ? -19.332 0.944 11.946 1.00 84.56 190 HIS A N 1
ATOM 1512 C CA . HIS A 1 190 ? -20.066 1.190 13.193 1.00 84.56 190 HIS A CA 1
ATOM 1513 C C . HIS A 1 190 ? -21.542 1.512 12.959 1.00 84.56 190 HIS A C 1
ATOM 1515 O O . HIS A 1 190 ? -22.378 0.974 13.676 1.00 84.56 190 HIS A O 1
ATOM 1521 N N . ALA A 1 191 ? -21.884 2.272 11.915 1.00 77.25 191 ALA A N 1
ATOM 1522 C CA . ALA A 1 191 ? -23.281 2.564 11.579 1.00 77.25 191 ALA A CA 1
ATOM 1523 C C . ALA A 1 191 ? -24.125 1.295 11.323 1.00 77.25 191 ALA A C 1
ATOM 1525 O O . ALA A 1 191 ? -25.334 1.300 11.510 1.00 77.25 191 ALA A O 1
ATOM 1526 N N . HIS A 1 192 ? -23.498 0.192 10.899 1.00 61.91 192 HIS A N 1
ATOM 1527 C CA . HIS A 1 192 ? -24.168 -1.102 10.708 1.00 61.91 192 HIS A CA 1
ATOM 1528 C C . HIS A 1 192 ? -24.282 -1.961 11.978 1.00 61.91 192 HIS A C 1
ATOM 1530 O O . HIS A 1 192 ? -24.899 -3.017 11.914 1.00 61.91 192 HIS A O 1
ATOM 1536 N N . ARG A 1 193 ? -23.653 -1.579 13.097 1.00 60.50 193 ARG A N 1
ATOM 1537 C CA . ARG A 1 193 ? -23.765 -2.306 14.378 1.00 60.50 193 ARG A CA 1
ATOM 1538 C C . ARG A 1 193 ? -24.873 -1.748 15.280 1.00 60.50 193 ARG A C 1
ATOM 1540 O O . ARG A 1 193 ? -25.222 -2.402 16.254 1.00 60.50 193 ARG A O 1
ATOM 1547 N N . GLU A 1 194 ? -25.388 -0.557 14.975 1.00 54.41 194 GLU A N 1
ATOM 1548 C CA . GLU A 1 194 ? -26.440 0.125 15.746 1.00 54.41 194 GLU A CA 1
ATOM 1549 C C . GLU A 1 194 ? -27.865 -0.116 15.201 1.00 54.41 194 GLU A C 1
ATOM 1551 O O . GLU A 1 194 ? -28.826 0.339 15.816 1.00 54.41 194 GLU A O 1
ATOM 1556 N N . ASN A 1 195 ? -28.001 -0.853 14.090 1.00 46.66 195 ASN A N 1
ATOM 1557 C CA . ASN A 1 195 ? -29.273 -1.340 13.532 1.00 46.66 195 ASN A CA 1
ATOM 1558 C C . ASN A 1 195 ? -29.380 -2.858 13.694 1.00 46.66 195 ASN A C 1
ATOM 1560 O O . ASN A 1 195 ? -30.520 -3.347 13.840 1.00 46.66 195 ASN A O 1
#

Secondary structure (DSSP, 8-state):
--TTHHHHHHHHHHHTTT---TT---SS-THHHHHHHHTHHHHHHHHHHHHHHH--TTHHHHHHHHHHHHHHHHHIIIIIIIS--BSSHHHHHHHHHHHHHHHHHHHHHHHHHHHH----HHHHHHHHHHHHHHHHHHHHHHHHHHTBTTHHHHT-SS-TTSTTTTHHHHHHHHHHHHHHHHHHHHHHHHHTT--